Protein AF-A0AAV1UDQ4-F1 (afdb_monomer_lite)

pLDDT: mean 79.49, std 20.67, range [30.89, 97.81]

Sequence (227 aa):
MNMLDDEDDQSFHATRDGYSHLSDVEWDAVERMGSTMGIHAVSVMLEALNRDAQHATIAKFIQNELDAEREKVSLLHQQGSQQAELLREQGAQQFELLRQQQAAAGGSMHSRRPETLKIDISKYLGVDEDSLLRWFVELDDAIRARRIDDGDTQVAFAQSNLAGRAKTWTLGLKLHDPYAFGSLEVFKSRLRQTFEPPRAEFNDTPVACRGVIGPRALLERVLRSQR

Radius of gyration: 45.4 Å; chains: 1; bounding box: 69×56×138 Å

Structure (mmCIF, N/CA/C/O backbone):
data_AF-A0AAV1UDQ4-F1
#
_entry.id   AF-A0AAV1UDQ4-F1
#
loop_
_atom_site.group_PDB
_atom_site.id
_atom_site.type_symbol
_atom_site.label_atom_id
_atom_site.label_alt_id
_atom_site.label_comp_id
_atom_site.label_asym_id
_atom_site.label_entity_id
_atom_site.label_seq_id
_atom_site.pdbx_PDB_ins_code
_atom_site.Cartn_x
_atom_site.Cartn_y
_atom_site.Cartn_z
_atom_site.occupancy
_atom_site.B_iso_or_equiv
_atom_site.auth_seq_id
_atom_site.auth_comp_id
_atom_site.auth_asym_id
_atom_site.auth_atom_id
_atom_site.pdbx_PDB_model_num
ATOM 1 N N . MET A 1 1 ? 22.652 -35.831 -68.616 1.00 46.22 1 MET A N 1
ATOM 2 C CA . MET A 1 1 ? 23.949 -35.200 -68.298 1.00 46.22 1 MET A CA 1
ATOM 3 C C . MET A 1 1 ? 23.949 -33.797 -68.879 1.00 46.22 1 MET A C 1
ATOM 5 O O . MET A 1 1 ? 23.598 -33.682 -70.044 1.00 46.22 1 MET A O 1
ATOM 9 N N . ASN A 1 2 ? 24.243 -32.821 -68.014 1.00 38.84 2 ASN A N 1
ATOM 10 C CA . ASN A 1 2 ? 24.395 -31.354 -68.137 1.00 38.84 2 ASN A CA 1
ATOM 11 C C . ASN A 1 2 ? 23.744 -30.834 -66.841 1.00 38.84 2 ASN A C 1
ATOM 13 O O . ASN A 1 2 ? 22.528 -30.702 -66.802 1.00 38.84 2 ASN A O 1
ATOM 17 N N . MET A 1 3 ? 24.362 -30.865 -65.656 1.00 47.94 3 MET A N 1
ATOM 18 C CA . MET A 1 3 ? 25.665 -30.356 -65.198 1.00 47.94 3 MET A CA 1
ATOM 19 C C . MET A 1 3 ? 25.913 -28.879 -65.530 1.00 47.94 3 MET A C 1
ATOM 21 O O . MET A 1 3 ? 26.269 -28.572 -66.661 1.00 47.94 3 MET A O 1
ATOM 25 N N . LEU A 1 4 ? 25.808 -28.083 -64.455 1.00 52.84 4 LEU A N 1
ATOM 26 C CA . LEU A 1 4 ? 26.471 -26.809 -64.169 1.00 52.84 4 LEU A CA 1
ATOM 27 C C . LEU A 1 4 ? 25.937 -25.579 -64.902 1.00 52.84 4 LEU A C 1
ATOM 29 O O . LEU A 1 4 ? 26.395 -25.266 -65.988 1.00 52.84 4 LEU A O 1
ATOM 33 N N . ASP A 1 5 ? 25.051 -24.866 -64.208 1.00 48.84 5 ASP A N 1
ATOM 34 C CA . ASP A 1 5 ? 25.176 -23.419 -64.032 1.00 48.84 5 ASP A CA 1
ATOM 35 C C . ASP A 1 5 ? 24.938 -23.156 -62.535 1.00 48.84 5 ASP A C 1
ATOM 37 O O . ASP A 1 5 ? 23.810 -22.988 -62.069 1.00 48.84 5 ASP A O 1
ATOM 41 N N . ASP A 1 6 ? 26.021 -23.272 -61.760 1.00 51.09 6 ASP A N 1
ATOM 42 C CA . ASP A 1 6 ? 26.147 -22.612 -60.463 1.00 51.09 6 ASP A CA 1
ATOM 43 C C . ASP A 1 6 ? 26.213 -21.110 -60.767 1.00 51.09 6 ASP A C 1
ATOM 45 O O . ASP A 1 6 ? 27.286 -20.561 -61.009 1.00 51.09 6 ASP A O 1
ATOM 49 N N . GLU A 1 7 ? 25.053 -20.460 -60.856 1.00 54.84 7 GLU A N 1
ATOM 50 C CA . GLU A 1 7 ? 24.995 -19.003 -60.840 1.00 54.84 7 GLU A CA 1
ATOM 51 C C . GLU A 1 7 ? 25.398 -18.562 -59.433 1.00 54.84 7 GLU A C 1
ATOM 53 O O . GLU A 1 7 ? 24.733 -18.883 -58.446 1.00 54.84 7 GLU A O 1
ATOM 58 N N . ASP A 1 8 ? 26.541 -17.885 -59.369 1.00 43.53 8 ASP A N 1
ATOM 59 C CA . ASP A 1 8 ? 27.055 -17.138 -58.234 1.00 43.53 8 ASP A CA 1
ATOM 60 C C . ASP A 1 8 ? 25.930 -16.404 -57.477 1.00 43.53 8 ASP A C 1
ATOM 62 O O . ASP A 1 8 ? 25.608 -15.250 -57.767 1.00 43.53 8 ASP A O 1
ATOM 66 N N . ASP A 1 9 ? 25.407 -17.018 -56.412 1.00 43.22 9 ASP A N 1
ATOM 67 C CA . ASP A 1 9 ? 24.878 -16.291 -55.258 1.00 43.22 9 ASP A CA 1
ATOM 68 C C . ASP A 1 9 ? 26.093 -15.644 -54.569 1.00 43.22 9 ASP A C 1
ATOM 70 O O . ASP A 1 9 ? 26.562 -16.051 -53.501 1.00 43.22 9 ASP A O 1
ATOM 74 N N . GLN A 1 10 ? 26.662 -14.628 -55.224 1.00 46.06 10 GLN A N 1
ATOM 75 C CA . GLN A 1 10 ? 27.505 -13.635 -54.579 1.00 46.06 10 GLN A CA 1
ATOM 76 C C . GLN A 1 10 ? 26.609 -12.886 -53.614 1.00 46.06 10 GLN A C 1
ATOM 78 O O . GLN A 1 10 ? 26.076 -11.813 -53.889 1.00 46.06 10 GLN A O 1
ATOM 83 N N . SER A 1 11 ? 26.420 -13.518 -52.462 1.00 45.19 11 SER A N 1
ATOM 84 C CA . SER A 1 11 ? 25.806 -12.912 -51.313 1.00 45.19 11 SER A CA 1
ATOM 85 C C . SER A 1 11 ? 26.730 -11.784 -50.873 1.00 45.19 11 SER A C 1
ATOM 87 O O . SER A 1 11 ? 27.682 -11.987 -50.116 1.00 45.19 11 SER A O 1
ATOM 89 N N . PHE A 1 12 ? 26.482 -10.591 -51.415 1.00 49.59 12 PHE A N 1
ATOM 90 C CA . PHE A 1 12 ? 27.059 -9.322 -50.989 1.00 49.59 12 PHE A CA 1
ATOM 91 C C . PHE A 1 12 ? 26.513 -8.992 -49.595 1.00 49.59 12 PHE A C 1
ATOM 93 O O . PHE A 1 12 ? 25.767 -8.038 -49.372 1.00 49.59 12 PHE A O 1
ATOM 100 N N . HIS A 1 13 ? 26.868 -9.819 -48.620 1.00 55.66 13 HIS A N 1
ATOM 101 C CA . HIS A 1 13 ? 26.787 -9.433 -47.233 1.00 55.66 13 HIS A CA 1
ATOM 102 C C . HIS A 1 13 ? 27.898 -8.415 -47.013 1.00 55.66 13 HIS A C 1
ATOM 104 O O . HIS A 1 13 ? 29.071 -8.726 -47.205 1.00 55.66 13 HIS A O 1
ATOM 110 N N . ALA A 1 14 ? 27.537 -7.194 -46.621 1.00 59.97 14 ALA A N 1
ATOM 111 C CA . ALA A 1 14 ? 28.489 -6.300 -45.985 1.00 59.97 14 ALA A CA 1
ATOM 112 C C . ALA A 1 14 ? 29.059 -7.043 -44.771 1.00 59.97 14 ALA A C 1
ATOM 114 O O . ALA A 1 14 ? 28.397 -7.182 -43.744 1.00 59.97 14 ALA A O 1
ATOM 115 N N . THR A 1 15 ? 30.249 -7.617 -44.912 1.00 68.00 15 THR A N 1
ATOM 116 C CA . THR A 1 15 ? 30.898 -8.338 -43.824 1.00 68.00 15 THR A CA 1
ATOM 117 C C . THR A 1 15 ? 31.488 -7.309 -42.876 1.00 68.00 15 THR A C 1
ATOM 119 O O . THR A 1 15 ? 32.126 -6.348 -43.313 1.00 68.00 15 THR A O 1
ATOM 122 N N . ARG A 1 16 ? 31.314 -7.523 -41.570 1.00 77.75 16 ARG A N 1
ATOM 123 C CA . ARG A 1 16 ? 31.845 -6.656 -40.508 1.00 77.75 16 ARG A CA 1
ATOM 124 C C . ARG A 1 16 ? 33.334 -6.312 -40.690 1.00 77.75 16 ARG A C 1
ATOM 126 O O . ARG A 1 16 ? 33.760 -5.216 -40.338 1.00 77.75 16 ARG A O 1
ATOM 133 N N . ASP A 1 17 ? 34.105 -7.203 -41.310 1.00 77.12 17 ASP A N 1
ATOM 134 C CA . ASP A 1 17 ? 35.525 -7.000 -41.624 1.00 77.12 17 ASP A CA 1
ATOM 135 C C . ASP A 1 17 ? 35.793 -5.796 -42.548 1.00 77.12 17 ASP A C 1
ATOM 137 O O . ASP A 1 17 ? 36.794 -5.097 -42.374 1.00 77.12 17 ASP A O 1
ATOM 141 N N . GLY A 1 18 ? 34.882 -5.494 -43.483 1.00 79.25 18 GLY A N 1
ATOM 142 C CA . GLY A 1 18 ? 34.980 -4.339 -44.386 1.00 79.25 18 GLY A CA 1
ATOM 143 C C . GLY A 1 18 ? 34.747 -2.988 -43.699 1.00 79.25 18 GLY A C 1
ATOM 144 O O . GLY A 1 18 ? 35.102 -1.944 -44.246 1.00 79.25 18 GLY A O 1
ATOM 145 N N . TYR A 1 19 ? 34.206 -3.006 -42.478 1.00 85.06 19 TYR A N 1
ATOM 146 C CA . TYR A 1 19 ? 33.810 -1.822 -41.716 1.00 85.06 19 TYR A CA 1
ATOM 147 C C . TYR A 1 19 ? 34.390 -1.814 -40.296 1.00 85.06 19 TYR A C 1
ATOM 149 O O . TYR A 1 19 ? 33.782 -1.282 -39.373 1.00 85.06 19 TYR A O 1
ATOM 157 N N . SER A 1 20 ? 35.601 -2.348 -40.116 1.00 86.94 20 SER A N 1
ATOM 158 C CA . SER A 1 20 ? 36.303 -2.401 -38.818 1.00 86.94 20 SER A CA 1
ATOM 159 C C . SER A 1 20 ? 36.519 -1.047 -38.118 1.00 86.94 20 SER A C 1
ATOM 161 O O . SER A 1 20 ? 36.892 -1.015 -36.948 1.00 86.94 20 SER A O 1
ATOM 163 N N . HIS A 1 21 ? 36.302 0.079 -38.807 1.00 89.75 21 HIS A N 1
ATOM 164 C CA . HIS A 1 21 ? 36.324 1.422 -38.215 1.00 89.75 21 HIS A CA 1
ATOM 165 C C . HIS A 1 21 ? 35.015 1.855 -37.561 1.00 89.75 21 HIS A C 1
ATOM 167 O O . HIS A 1 21 ? 35.017 2.870 -36.870 1.00 89.75 21 HIS A O 1
ATOM 173 N N . LEU A 1 22 ? 33.919 1.132 -37.790 1.00 92.19 22 LEU A N 1
ATOM 174 C CA . LEU A 1 22 ? 32.656 1.368 -37.106 1.00 92.19 22 LEU A CA 1
ATOM 175 C C . LEU A 1 22 ? 32.698 0.739 -35.712 1.00 92.19 22 LEU A C 1
ATOM 177 O O . LEU A 1 22 ? 33.227 -0.356 -35.514 1.00 92.19 22 LEU A O 1
ATOM 181 N N . SER A 1 23 ? 32.122 1.437 -34.739 1.00 94.00 23 SER A N 1
ATOM 182 C CA . SER A 1 23 ? 31.874 0.878 -33.410 1.00 94.00 23 SER A CA 1
ATOM 183 C C . SER A 1 23 ? 30.765 -0.180 -33.442 1.00 94.00 23 SER A C 1
ATOM 185 O O . SER A 1 23 ? 29.967 -0.223 -34.376 1.00 94.00 23 SER A O 1
ATOM 187 N N . ASP A 1 24 ? 30.661 -0.998 -32.390 1.00 93.25 24 ASP A N 1
ATOM 188 C CA . ASP A 1 24 ? 29.577 -1.985 -32.253 1.00 93.25 24 ASP A CA 1
ATOM 189 C C . ASP A 1 24 ? 28.187 -1.342 -32.367 1.00 93.25 24 ASP A C 1
ATOM 191 O O . ASP A 1 24 ? 27.321 -1.845 -33.069 1.00 93.25 24 ASP A O 1
ATOM 195 N N . VAL A 1 25 ? 27.997 -0.173 -31.747 1.00 94.94 25 VAL A N 1
ATOM 196 C CA . VAL A 1 25 ? 26.722 0.563 -31.777 1.00 94.94 25 VAL A CA 1
ATOM 197 C C . VAL A 1 25 ? 26.379 1.043 -33.189 1.00 94.94 25 VAL A C 1
ATOM 199 O O . VAL A 1 25 ? 25.214 1.032 -33.589 1.00 94.94 25 VAL A O 1
ATOM 202 N N . GLU A 1 26 ? 27.384 1.478 -33.946 1.00 94.31 26 GLU A N 1
ATOM 203 C CA . GLU A 1 26 ? 27.211 1.906 -35.334 1.00 94.31 26 GLU A CA 1
ATOM 204 C C . GLU A 1 26 ? 26.961 0.717 -36.260 1.00 94.31 26 GLU A C 1
ATOM 206 O O . GLU A 1 26 ? 26.125 0.815 -37.154 1.00 94.31 26 GLU A O 1
ATOM 211 N N . TRP A 1 27 ? 27.630 -0.412 -36.027 1.00 93.94 27 TRP A N 1
ATOM 212 C CA . TRP A 1 27 ? 27.397 -1.642 -36.776 1.00 93.94 27 TRP A CA 1
ATOM 213 C C . TRP A 1 27 ? 25.984 -2.189 -36.543 1.00 93.94 27 TRP A C 1
ATOM 215 O O . TRP A 1 27 ? 25.257 -2.440 -37.502 1.00 93.94 27 TRP A O 1
ATOM 225 N N . ASP A 1 28 ? 25.541 -2.254 -35.287 1.00 94.62 28 ASP A N 1
ATOM 226 C CA . ASP A 1 28 ? 24.170 -2.638 -34.942 1.00 94.62 28 ASP A CA 1
ATOM 227 C C . ASP A 1 28 ? 23.146 -1.700 -35.605 1.00 94.62 28 ASP A C 1
ATOM 229 O O . ASP A 1 28 ? 22.060 -2.119 -36.013 1.00 94.62 28 ASP A O 1
ATOM 233 N N . ALA A 1 29 ? 23.468 -0.407 -35.722 1.00 94.94 29 ALA A N 1
ATOM 234 C CA . ALA A 1 29 ? 22.625 0.549 -36.432 1.00 94.94 29 ALA A CA 1
ATOM 235 C C . ALA A 1 29 ? 22.588 0.277 -37.944 1.00 94.94 29 ALA A C 1
ATOM 237 O O . ALA A 1 29 ? 21.510 0.341 -38.530 1.00 94.94 29 ALA A O 1
ATOM 238 N N . VAL A 1 30 ? 23.710 -0.090 -38.568 1.00 93.50 30 VAL A N 1
ATOM 239 C CA . VAL A 1 30 ? 23.767 -0.507 -39.982 1.00 93.50 30 VAL A CA 1
ATOM 240 C C . VAL A 1 30 ? 22.911 -1.754 -40.229 1.00 93.50 30 VAL A C 1
ATOM 242 O O . VAL A 1 30 ? 22.178 -1.806 -41.218 1.00 93.50 30 VAL A O 1
ATOM 245 N N . GLU A 1 31 ? 22.912 -2.723 -39.313 1.00 92.88 31 GLU A N 1
ATOM 246 C CA . GLU A 1 31 ? 22.047 -3.908 -39.400 1.00 92.88 31 GLU A CA 1
ATOM 247 C C . GLU A 1 31 ? 20.551 -3.545 -39.297 1.00 92.88 31 GLU A C 1
ATOM 249 O O . GLU A 1 31 ? 19.720 -4.046 -40.068 1.00 92.88 31 GLU A O 1
ATOM 254 N N . ARG A 1 32 ? 20.187 -2.607 -38.409 1.00 94.69 32 ARG A N 1
ATOM 255 C CA . ARG A 1 32 ? 18.810 -2.077 -38.319 1.00 94.69 32 ARG A CA 1
ATOM 256 C C . ARG A 1 32 ? 18.406 -1.258 -39.549 1.00 94.69 32 ARG A C 1
ATOM 258 O O . ARG A 1 32 ? 17.278 -1.395 -40.032 1.00 94.69 32 ARG A O 1
ATOM 265 N N . MET A 1 33 ? 19.320 -0.467 -40.113 1.00 93.88 33 MET A N 1
ATOM 266 C CA . MET A 1 33 ? 19.115 0.209 -41.399 1.00 93.88 33 MET A CA 1
ATOM 267 C C . MET A 1 33 ? 18.845 -0.817 -42.503 1.00 93.88 33 MET A C 1
ATOM 269 O O . MET A 1 33 ? 17.871 -0.677 -43.245 1.00 93.88 33 MET A O 1
ATOM 273 N N . GLY A 1 34 ? 19.642 -1.889 -42.564 1.00 92.19 34 GLY A N 1
ATOM 274 C CA . GLY A 1 34 ? 19.472 -2.984 -43.519 1.00 92.19 34 GLY A CA 1
ATOM 275 C C . GLY A 1 34 ? 18.130 -3.701 -43.372 1.00 92.19 34 GLY A C 1
ATOM 276 O O . GLY A 1 34 ? 17.514 -4.061 -44.373 1.00 92.19 34 GLY A O 1
ATOM 277 N N . SER A 1 35 ? 17.622 -3.822 -42.144 1.00 94.19 35 SER A N 1
ATOM 278 C CA . SER A 1 35 ? 16.283 -4.362 -41.871 1.00 94.19 35 SER A CA 1
ATOM 279 C C . SER A 1 35 ? 15.151 -3.439 -42.348 1.00 94.19 35 SER A C 1
ATOM 281 O O . SER A 1 35 ? 14.070 -3.916 -42.680 1.00 94.19 35 SER A O 1
ATOM 283 N N . THR A 1 36 ? 15.391 -2.125 -42.404 1.00 92.00 36 THR A N 1
ATOM 284 C CA . THR A 1 36 ? 14.376 -1.117 -42.757 1.00 92.00 36 THR A CA 1
ATOM 285 C C . THR A 1 36 ? 14.300 -0.850 -44.262 1.00 92.00 36 THR A C 1
ATOM 287 O O . THR A 1 36 ? 13.206 -0.758 -44.814 1.00 92.00 36 THR A O 1
ATOM 290 N N . MET A 1 37 ? 15.446 -0.705 -44.937 1.00 91.31 37 MET A N 1
ATOM 291 C CA . MET A 1 37 ? 15.518 -0.321 -46.360 1.00 91.31 37 MET A CA 1
ATOM 292 C C . MET A 1 37 ? 16.243 -1.340 -47.253 1.00 91.31 37 MET A C 1
ATOM 294 O O . MET A 1 37 ? 16.408 -1.105 -48.448 1.00 91.31 37 MET A O 1
ATOM 298 N N . GLY A 1 38 ? 16.630 -2.487 -46.691 1.00 91.12 38 GLY A N 1
ATOM 299 C CA . GLY A 1 38 ? 17.331 -3.563 -47.385 1.00 91.12 38 GLY A CA 1
ATOM 300 C C . GLY A 1 38 ? 18.848 -3.451 -47.245 1.00 91.12 38 GLY A C 1
ATOM 301 O O . GLY A 1 38 ? 19.441 -2.410 -47.526 1.00 91.12 38 GLY A O 1
ATOM 302 N N . ILE A 1 39 ? 19.494 -4.553 -46.854 1.00 86.38 39 ILE A N 1
ATOM 303 C CA . ILE A 1 39 ? 20.944 -4.592 -46.618 1.00 86.38 39 ILE A CA 1
ATOM 304 C C . ILE A 1 39 ? 21.754 -4.195 -47.860 1.00 86.38 39 ILE A C 1
ATOM 306 O O . ILE A 1 39 ? 22.703 -3.432 -47.745 1.00 86.38 39 ILE A O 1
ATOM 310 N N . HIS A 1 40 ? 21.318 -4.604 -49.056 1.00 86.56 40 HIS A N 1
ATOM 311 C CA . HIS A 1 40 ? 21.971 -4.250 -50.320 1.00 86.56 40 HIS A CA 1
ATOM 312 C C . HIS A 1 40 ? 21.955 -2.740 -50.587 1.00 86.56 40 HIS A C 1
ATOM 314 O O . HIS A 1 40 ? 22.963 -2.172 -51.000 1.00 86.56 40 HIS A O 1
ATOM 320 N N . ALA A 1 41 ? 20.827 -2.073 -50.324 1.00 89.38 41 ALA A N 1
ATOM 321 C CA . ALA A 1 41 ? 20.718 -0.628 -50.495 1.00 89.38 41 ALA A CA 1
ATOM 322 C C . ALA A 1 41 ? 21.648 0.115 -49.523 1.00 89.38 41 ALA A C 1
ATOM 324 O O . ALA A 1 41 ? 22.274 1.107 -49.898 1.00 89.38 41 ALA A O 1
ATOM 325 N N . VAL A 1 42 ? 21.780 -0.398 -48.295 1.00 91.75 42 VAL A N 1
ATOM 326 C CA . VAL A 1 42 ? 22.694 0.147 -47.285 1.00 91.75 42 VAL A CA 1
ATOM 327 C C . VAL A 1 42 ? 24.156 -0.064 -47.682 1.00 91.75 42 VAL A C 1
ATOM 329 O O . VAL A 1 42 ? 24.924 0.891 -47.598 1.00 91.75 42 VAL A O 1
ATOM 332 N N . SER A 1 43 ? 24.534 -1.246 -48.182 1.00 89.19 43 SER A N 1
ATOM 333 C CA . SER A 1 43 ? 25.895 -1.517 -48.672 1.00 89.19 43 SER A CA 1
ATOM 334 C C . SER A 1 43 ? 26.296 -0.548 -49.787 1.00 89.19 43 SER A C 1
ATOM 336 O O . SER A 1 43 ? 27.294 0.157 -49.653 1.00 89.19 43 SER A O 1
ATOM 338 N N . VAL A 1 44 ? 25.467 -0.418 -50.831 1.00 90.56 44 VAL A N 1
ATOM 339 C CA . VAL A 1 44 ? 25.724 0.496 -51.962 1.00 90.56 44 VAL A CA 1
ATOM 340 C C . VAL A 1 44 ? 25.830 1.952 -51.493 1.00 90.56 44 VAL A C 1
ATOM 342 O O . VAL A 1 44 ? 26.692 2.701 -51.953 1.00 90.56 44 VAL A O 1
ATOM 345 N N . MET A 1 45 ? 24.976 2.367 -50.553 1.00 92.31 45 MET A N 1
ATOM 346 C CA . MET A 1 45 ? 25.027 3.713 -49.984 1.00 92.31 45 MET A CA 1
ATOM 347 C C . MET A 1 45 ? 26.325 3.955 -49.207 1.00 92.31 45 MET A C 1
ATOM 349 O O . MET A 1 45 ? 26.931 5.010 -49.364 1.00 92.31 45 MET A O 1
ATOM 353 N N . LEU A 1 46 ? 26.761 3.009 -48.371 1.00 91.00 46 LEU A N 1
ATOM 354 C CA . LEU A 1 46 ? 27.974 3.164 -47.565 1.00 91.00 46 LEU A CA 1
ATOM 355 C C . LEU A 1 46 ? 29.245 3.117 -48.420 1.00 91.00 46 LEU A C 1
ATOM 357 O O . LEU A 1 46 ? 30.173 3.875 -48.149 1.00 91.00 46 LEU A O 1
ATOM 361 N N . GLU A 1 47 ? 29.283 2.285 -49.462 1.00 89.50 47 GLU A N 1
ATOM 362 C CA . GLU A 1 47 ? 30.393 2.216 -50.425 1.00 89.50 47 GLU A CA 1
ATOM 363 C C . GLU A 1 47 ? 30.573 3.519 -51.218 1.00 89.50 47 GLU A C 1
ATOM 365 O O . GLU A 1 47 ? 31.697 3.900 -51.543 1.00 89.50 47 GLU A O 1
ATOM 370 N N . ALA A 1 48 ? 29.483 4.247 -51.482 1.00 91.69 48 ALA A N 1
ATOM 371 C CA . ALA A 1 48 ? 29.526 5.552 -52.141 1.00 91.69 48 ALA A CA 1
ATOM 372 C C . ALA A 1 48 ? 30.020 6.696 -51.226 1.00 91.69 48 ALA A C 1
ATOM 374 O O . ALA A 1 48 ? 30.272 7.806 -51.704 1.00 91.69 48 ALA A O 1
ATOM 375 N N . LEU A 1 49 ? 30.145 6.455 -49.916 1.00 93.25 49 LEU A N 1
ATOM 376 C CA . LEU A 1 49 ? 30.497 7.455 -48.910 1.00 93.25 49 LEU A CA 1
ATOM 377 C C . LEU A 1 49 ? 31.924 7.258 -48.385 1.00 93.25 49 LEU A C 1
ATOM 379 O O . LEU A 1 49 ? 32.399 6.142 -48.189 1.00 93.25 49 LEU A O 1
ATOM 383 N N . ASN A 1 50 ? 32.603 8.366 -48.076 1.00 93.69 50 ASN A N 1
ATOM 384 C CA . ASN A 1 50 ? 33.851 8.316 -47.312 1.00 93.69 50 ASN A CA 1
ATOM 385 C C . ASN A 1 50 ? 33.579 7.996 -45.828 1.00 93.69 50 ASN A C 1
ATOM 387 O O . ASN A 1 50 ? 32.450 8.115 -45.357 1.00 93.69 50 ASN A O 1
ATOM 391 N N . ARG A 1 51 ? 34.623 7.626 -45.077 1.00 91.94 51 ARG A N 1
ATOM 392 C CA . ARG A 1 51 ? 34.506 7.202 -43.671 1.00 91.94 51 ARG A CA 1
ATOM 393 C C . ARG A 1 51 ? 33.758 8.212 -42.791 1.00 91.94 51 ARG A C 1
ATOM 395 O O . ARG A 1 51 ? 32.835 7.824 -42.083 1.00 91.94 51 ARG A O 1
ATOM 402 N N . ASP A 1 52 ? 34.098 9.497 -42.866 1.00 93.75 52 ASP A N 1
ATOM 403 C CA . ASP A 1 52 ? 33.439 10.529 -42.050 1.00 93.75 52 ASP A CA 1
ATOM 404 C C . ASP A 1 52 ? 31.950 10.667 -42.403 1.00 93.75 52 ASP A C 1
ATOM 406 O O . ASP A 1 52 ? 31.095 10.809 -41.527 1.00 93.75 52 ASP A O 1
ATOM 410 N N . ALA A 1 53 ? 31.616 10.567 -43.691 1.00 93.94 53 ALA A N 1
ATOM 411 C CA . ALA A 1 53 ? 30.241 10.599 -44.168 1.00 93.94 53 ALA A CA 1
ATOM 412 C C . ALA A 1 53 ? 29.451 9.324 -43.819 1.00 93.94 53 ALA A C 1
ATOM 414 O O . ALA A 1 53 ? 28.240 9.414 -43.601 1.00 93.94 53 ALA A O 1
ATOM 415 N N . GLN A 1 54 ? 30.108 8.163 -43.713 1.00 93.81 54 GLN A N 1
ATOM 416 C CA . GLN A 1 54 ? 29.501 6.933 -43.190 1.00 93.81 54 GLN A CA 1
ATOM 417 C C . GLN A 1 54 ? 29.109 7.122 -41.720 1.00 93.81 54 GLN A C 1
ATOM 419 O O . GLN A 1 54 ? 27.933 6.973 -41.390 1.00 93.81 54 GLN A O 1
ATOM 424 N N . HIS A 1 55 ? 30.046 7.557 -40.866 1.00 95.25 55 HIS A N 1
ATOM 425 C CA . HIS A 1 55 ? 29.766 7.854 -39.454 1.00 95.25 55 HIS A CA 1
ATOM 426 C C . HIS A 1 55 ? 28.640 8.885 -39.307 1.00 95.25 55 HIS A C 1
ATOM 428 O O . HIS A 1 55 ? 27.704 8.683 -38.538 1.00 95.25 55 HIS A O 1
ATOM 434 N N . ALA A 1 56 ? 28.668 9.966 -40.092 1.00 96.25 56 ALA A N 1
ATOM 435 C CA . ALA A 1 56 ? 27.626 10.990 -40.050 1.00 96.25 56 ALA A CA 1
ATOM 436 C C . ALA A 1 56 ? 26.245 10.458 -40.475 1.00 96.25 56 ALA A C 1
ATOM 438 O O . ALA A 1 56 ? 25.230 10.849 -39.898 1.00 96.25 56 ALA A O 1
ATOM 439 N N . THR A 1 57 ? 26.189 9.581 -41.479 1.00 95.44 57 THR A N 1
ATOM 440 C CA . THR A 1 57 ? 24.939 8.962 -41.947 1.00 95.44 57 THR A CA 1
ATOM 441 C C . THR A 1 57 ? 24.369 8.005 -40.902 1.00 95.44 57 THR A C 1
ATOM 443 O O . THR A 1 57 ? 23.180 8.082 -40.592 1.00 95.44 57 THR A O 1
ATOM 446 N N . ILE A 1 58 ? 25.215 7.168 -40.298 1.00 95.56 58 ILE A N 1
ATOM 447 C CA . ILE A 1 58 ? 24.812 6.221 -39.250 1.00 95.56 58 ILE A CA 1
ATOM 448 C C . ILE A 1 58 ? 24.368 6.969 -37.986 1.00 95.56 58 ILE A C 1
ATOM 450 O O . ILE A 1 58 ? 23.308 6.683 -37.434 1.00 95.56 58 ILE A O 1
ATOM 454 N N . ALA A 1 59 ? 25.110 7.998 -37.567 1.00 96.31 59 ALA A N 1
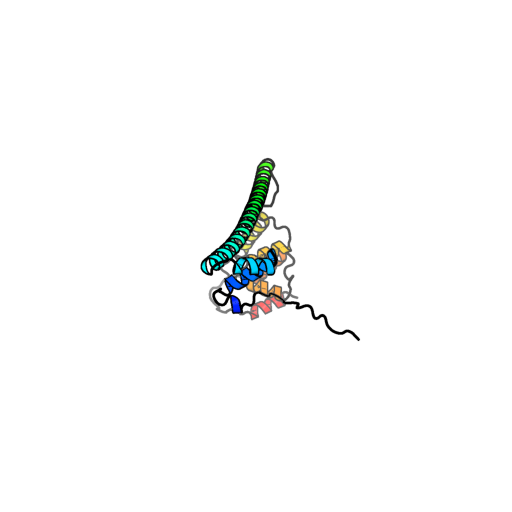ATOM 455 C CA . ALA A 1 59 ? 24.744 8.828 -36.422 1.00 96.31 59 ALA A CA 1
ATOM 456 C C . ALA A 1 59 ? 23.393 9.533 -36.622 1.00 96.31 59 ALA A C 1
ATOM 458 O O . ALA A 1 59 ? 22.584 9.589 -35.697 1.00 96.31 59 ALA A O 1
ATOM 459 N N . LYS A 1 60 ? 23.109 10.029 -37.835 1.00 96.44 60 LYS A N 1
ATOM 460 C CA . LYS A 1 60 ? 21.795 10.603 -38.169 1.00 96.44 60 LYS A CA 1
ATOM 461 C C . LYS A 1 60 ? 20.679 9.570 -38.081 1.00 96.44 60 LYS A C 1
ATOM 463 O O . LYS A 1 60 ? 19.608 9.897 -37.582 1.00 96.44 60 LYS A O 1
ATOM 468 N N . PHE A 1 61 ? 20.916 8.344 -38.545 1.00 96.44 61 PHE A N 1
ATOM 469 C CA . PHE A 1 61 ? 19.935 7.271 -38.414 1.00 96.44 61 PHE A CA 1
ATOM 470 C C . PHE A 1 61 ? 19.625 6.975 -36.940 1.00 96.44 61 PHE A C 1
ATOM 472 O O . PHE A 1 61 ? 18.462 7.016 -36.551 1.00 96.44 61 PHE A O 1
ATOM 479 N N . ILE A 1 62 ? 20.655 6.793 -36.108 1.00 96.44 62 ILE A N 1
ATOM 480 C CA . ILE A 1 62 ? 20.501 6.566 -34.660 1.00 96.44 62 ILE A CA 1
ATOM 481 C C . ILE A 1 62 ? 19.746 7.725 -33.997 1.00 96.44 62 ILE A C 1
ATOM 483 O O . ILE A 1 62 ? 18.863 7.502 -33.171 1.00 96.44 62 ILE A O 1
ATOM 487 N N . GLN A 1 63 ? 20.072 8.967 -34.361 1.00 95.69 63 GLN A N 1
ATOM 488 C CA . GLN A 1 63 ? 19.412 10.150 -33.815 1.00 95.69 63 GLN A CA 1
ATOM 489 C C . GLN A 1 63 ? 17.928 10.194 -34.196 1.00 95.69 63 GLN A C 1
ATOM 491 O O . GLN A 1 63 ? 17.093 10.459 -33.337 1.00 95.69 63 GLN A O 1
ATOM 496 N N . ASN A 1 64 ? 17.591 9.862 -35.444 1.00 95.88 64 ASN A N 1
ATOM 497 C CA . ASN A 1 64 ? 16.204 9.788 -35.895 1.00 95.88 64 ASN A CA 1
ATOM 498 C C . ASN A 1 64 ? 15.418 8.694 -35.155 1.00 95.88 64 ASN A C 1
ATOM 500 O O . ASN A 1 64 ? 14.279 8.935 -34.761 1.00 95.88 64 ASN A O 1
ATOM 504 N N . GLU A 1 65 ? 16.013 7.514 -34.936 1.00 95.12 65 GLU A N 1
ATOM 505 C CA . GLU A 1 65 ? 15.393 6.457 -34.122 1.00 95.12 65 GLU A CA 1
ATOM 506 C C . GLU A 1 65 ? 15.149 6.947 -32.688 1.00 95.12 65 GLU A C 1
ATOM 508 O O . GLU A 1 65 ? 14.052 6.803 -32.149 1.00 95.12 65 GLU A O 1
ATOM 513 N N . LEU A 1 66 ? 16.155 7.578 -32.079 1.00 95.88 66 LEU A N 1
ATOM 514 C CA . LEU A 1 66 ? 16.067 8.089 -30.716 1.00 95.88 66 LEU A CA 1
ATOM 515 C C . LEU A 1 66 ? 15.008 9.188 -30.578 1.00 95.88 66 LEU A C 1
ATOM 517 O O . LEU A 1 66 ? 14.282 9.212 -29.585 1.00 95.88 66 LEU A O 1
ATOM 521 N N . ASP A 1 67 ? 14.913 10.094 -31.547 1.00 96.69 67 ASP A N 1
ATOM 522 C CA . ASP A 1 67 ? 13.927 11.172 -31.535 1.00 96.69 67 ASP A CA 1
ATOM 523 C C . ASP A 1 67 ? 12.507 10.635 -31.743 1.00 96.69 67 ASP A C 1
ATOM 525 O O . ASP A 1 67 ? 11.598 11.050 -31.023 1.00 96.69 67 ASP A O 1
ATOM 529 N N . ALA A 1 68 ? 12.325 9.640 -32.617 1.00 95.12 68 ALA A N 1
ATOM 530 C CA . ALA A 1 68 ? 11.044 8.955 -32.779 1.00 95.12 68 A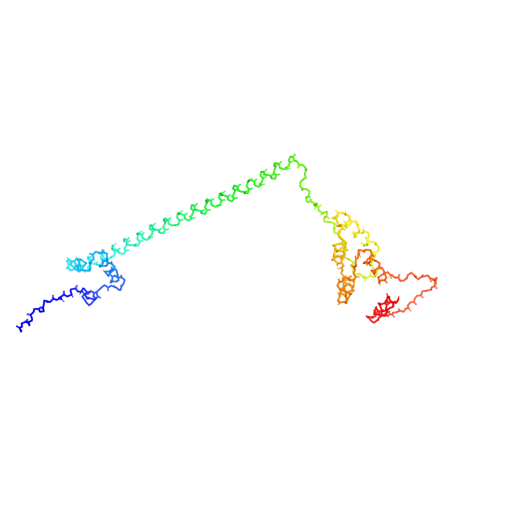LA A CA 1
ATOM 531 C C . ALA A 1 68 ? 10.605 8.244 -31.485 1.00 95.12 68 ALA A C 1
ATOM 533 O O . ALA A 1 68 ? 9.444 8.332 -31.081 1.00 95.12 68 ALA A O 1
ATOM 534 N N . GLU A 1 69 ? 11.524 7.569 -30.791 1.00 95.06 69 GLU A N 1
ATOM 535 C CA . GLU A 1 69 ? 11.216 6.930 -29.507 1.00 95.06 69 GLU A CA 1
ATOM 536 C C . GLU A 1 69 ? 10.949 7.954 -28.397 1.00 95.06 69 GLU A C 1
ATOM 538 O O . GLU A 1 69 ? 10.024 7.787 -27.599 1.00 95.06 69 GLU A O 1
ATOM 543 N N . ARG A 1 70 ? 11.690 9.065 -28.362 1.00 96.06 70 ARG A N 1
ATOM 544 C CA . ARG A 1 70 ? 11.430 10.168 -27.423 1.00 96.06 70 ARG A CA 1
ATOM 545 C C . ARG A 1 70 ? 10.066 10.805 -27.648 1.00 96.06 70 ARG A C 1
ATOM 547 O O . ARG A 1 70 ? 9.385 11.119 -26.672 1.00 96.06 70 ARG A O 1
ATOM 554 N N . GLU A 1 71 ? 9.652 10.971 -28.900 1.00 96.81 71 GLU A N 1
ATOM 555 C CA . GLU A 1 71 ? 8.322 11.474 -29.240 1.00 96.81 71 GLU A CA 1
ATOM 556 C C . GLU A 1 71 ? 7.230 10.530 -28.717 1.00 96.81 71 GLU A C 1
ATOM 558 O O . GLU A 1 71 ? 6.303 10.979 -28.037 1.00 96.81 71 GLU A O 1
ATOM 563 N N . LYS A 1 72 ? 7.387 9.213 -28.918 1.00 96.31 72 LYS A N 1
ATOM 564 C CA . LYS A 1 72 ? 6.468 8.203 -28.363 1.00 96.31 72 LYS A CA 1
ATOM 565 C C . LYS A 1 72 ? 6.405 8.254 -26.838 1.00 96.31 72 LYS A C 1
ATOM 567 O O . LYS A 1 72 ? 5.314 8.234 -26.268 1.00 96.31 72 LYS A O 1
ATOM 572 N N . VAL A 1 73 ? 7.554 8.345 -26.166 1.00 97.12 73 VAL A N 1
ATOM 573 C CA . VAL A 1 73 ? 7.616 8.446 -24.698 1.00 97.12 73 VAL A CA 1
ATOM 574 C C . VAL A 1 73 ? 6.929 9.720 -24.208 1.00 97.12 73 VAL A C 1
ATOM 576 O O . VAL A 1 73 ? 6.172 9.668 -23.239 1.00 97.12 73 VAL A O 1
ATOM 579 N N . SER A 1 74 ? 7.138 10.848 -24.889 1.00 97.38 74 SER A N 1
ATOM 580 C CA . SER A 1 74 ? 6.482 12.119 -24.568 1.00 97.38 74 SER A CA 1
ATOM 581 C C . SER A 1 74 ? 4.959 12.017 -24.698 1.00 97.38 74 SER A C 1
ATOM 583 O O . SER A 1 74 ? 4.231 12.447 -23.801 1.00 97.38 74 SER A O 1
ATOM 585 N N . LEU A 1 75 ? 4.469 11.370 -25.761 1.00 97.50 75 LEU A N 1
ATOM 586 C CA . LEU A 1 75 ? 3.040 11.139 -25.970 1.00 97.50 75 LEU A CA 1
ATOM 587 C C . LEU A 1 75 ? 2.436 10.259 -24.869 1.00 97.50 75 LEU A C 1
ATOM 589 O O . LEU A 1 75 ? 1.410 10.617 -24.290 1.00 97.50 75 LEU A O 1
ATOM 593 N N . LEU A 1 76 ? 3.085 9.139 -24.537 1.00 97.19 76 LEU A N 1
ATOM 594 C CA . LEU A 1 76 ? 2.632 8.249 -23.463 1.00 97.19 76 LEU A CA 1
ATOM 595 C C . LEU A 1 76 ? 2.624 8.958 -22.107 1.00 97.19 76 LEU A C 1
ATOM 597 O O . LEU A 1 76 ? 1.685 8.798 -21.328 1.00 97.19 76 LEU A O 1
ATOM 601 N N . HIS A 1 77 ? 3.644 9.770 -21.830 1.00 96.94 77 HIS A N 1
ATOM 602 C CA . HIS A 1 77 ? 3.709 10.558 -20.607 1.00 96.94 77 HIS A CA 1
ATOM 603 C C . HIS A 1 77 ? 2.582 11.594 -20.543 1.00 96.94 77 HIS A C 1
ATOM 605 O O . HIS A 1 77 ? 1.912 11.714 -19.517 1.00 96.94 77 HIS A O 1
ATOM 611 N N . GLN A 1 78 ? 2.329 12.306 -21.645 1.00 96.88 78 GLN A N 1
ATOM 612 C CA . GLN A 1 78 ? 1.225 13.256 -21.742 1.00 96.88 78 GLN A CA 1
ATOM 613 C C . GLN A 1 78 ? -0.123 12.560 -21.523 1.00 96.88 78 GLN A C 1
ATOM 615 O O . GLN A 1 78 ? -0.938 13.047 -20.742 1.00 96.88 78 GLN A O 1
ATOM 620 N N . GLN A 1 79 ? -0.343 11.406 -22.155 1.00 97.38 79 GLN A N 1
ATOM 621 C CA . GLN A 1 79 ? -1.565 10.625 -21.985 1.00 97.38 79 GLN A CA 1
ATOM 622 C C . GLN A 1 79 ? -1.737 10.151 -20.536 1.00 97.38 79 GLN A C 1
ATOM 624 O O . GLN A 1 79 ? -2.820 10.290 -19.969 1.00 97.38 79 GLN A O 1
ATOM 629 N N . GLY A 1 80 ? -0.672 9.638 -19.913 1.00 97.81 80 GLY A N 1
ATOM 630 C CA . GLY A 1 80 ? -0.689 9.223 -18.511 1.00 97.81 80 GLY A CA 1
ATOM 631 C C . GLY A 1 80 ? -0.981 10.386 -17.562 1.00 97.81 80 GLY A C 1
ATOM 632 O O . GLY A 1 80 ? -1.778 10.243 -16.637 1.00 97.81 80 GLY A O 1
ATOM 633 N N . SER A 1 81 ? -0.401 11.560 -17.824 1.00 96.44 81 SER A N 1
ATOM 634 C CA . SER A 1 81 ? -0.671 12.779 -17.058 1.00 96.44 81 SER A CA 1
ATOM 635 C C . SER A 1 81 ? -2.123 13.241 -17.210 1.00 96.44 81 SER A C 1
ATOM 637 O O . SER A 1 81 ? -2.767 13.522 -16.201 1.00 96.44 81 SER A O 1
ATOM 639 N N . GLN A 1 82 ? -2.671 13.252 -18.430 1.00 96.75 82 GLN A N 1
ATOM 640 C CA . GLN A 1 82 ? -4.079 13.587 -18.675 1.00 96.75 82 GLN A CA 1
ATOM 641 C C . GLN A 1 82 ? -5.028 12.599 -17.984 1.00 96.75 82 GLN A C 1
ATOM 643 O O . GLN A 1 82 ? -6.013 13.009 -17.373 1.00 96.75 82 GLN A O 1
ATOM 648 N N . GLN A 1 83 ? -4.725 11.299 -18.038 1.00 96.31 83 GLN A N 1
ATOM 649 C CA . GLN A 1 83 ? -5.536 10.273 -17.384 1.00 96.31 83 GLN A CA 1
ATOM 650 C C . GLN A 1 83 ? -5.488 10.390 -15.855 1.00 96.31 83 GLN A C 1
ATOM 652 O O . GLN A 1 83 ? -6.517 10.243 -15.194 1.00 96.31 83 GLN A O 1
ATOM 657 N N . ALA A 1 84 ? -4.313 10.673 -15.287 1.00 96.88 84 ALA A N 1
ATOM 658 C CA . ALA A 1 84 ? -4.159 10.903 -13.856 1.00 96.88 84 ALA A CA 1
ATOM 659 C C . ALA A 1 84 ? -4.938 12.143 -13.395 1.00 96.88 84 ALA A C 1
ATOM 661 O O . ALA A 1 84 ? -5.603 12.091 -12.361 1.00 96.88 84 ALA A O 1
ATOM 662 N N . GLU A 1 85 ? -4.907 13.226 -14.175 1.00 97.38 85 GLU A N 1
ATOM 663 C CA . GLU A 1 85 ? -5.667 14.439 -13.874 1.00 97.38 85 GLU A CA 1
ATOM 664 C C . GLU A 1 85 ? -7.176 14.184 -13.946 1.00 97.38 85 GLU A C 1
ATOM 666 O O . GLU A 1 85 ? -7.889 14.532 -13.011 1.00 97.38 85 GLU A O 1
ATOM 671 N N . LEU A 1 86 ? -7.658 13.463 -14.966 1.00 97.75 86 LEU A N 1
ATOM 672 C CA . LEU A 1 86 ? -9.067 13.070 -15.063 1.00 97.75 86 LEU A CA 1
ATOM 673 C C . LEU A 1 86 ? -9.521 12.267 -13.835 1.00 97.75 86 LEU A C 1
ATOM 675 O O . LEU A 1 86 ? -10.602 12.502 -13.295 1.00 97.75 86 LEU A O 1
ATOM 679 N N . LEU A 1 87 ? -8.696 11.326 -13.368 1.00 97.50 87 LEU A N 1
ATOM 680 C CA . LEU A 1 87 ? -9.005 10.531 -12.180 1.00 97.50 87 LEU A CA 1
ATOM 681 C C . LEU A 1 87 ? -8.995 11.394 -10.906 1.00 97.50 87 LEU A C 1
ATOM 683 O O . LEU A 1 87 ? -9.845 11.219 -10.031 1.00 97.50 87 LEU A O 1
ATOM 687 N N . ARG A 1 88 ? -8.064 12.354 -10.813 1.00 96.81 88 ARG A N 1
ATOM 688 C CA . ARG A 1 88 ? -7.978 13.326 -9.713 1.00 96.81 88 ARG A CA 1
ATOM 689 C C . ARG A 1 88 ? -9.208 14.230 -9.675 1.00 96.81 88 ARG A C 1
ATOM 691 O O . ARG A 1 88 ? -9.782 14.423 -8.604 1.00 96.81 88 ARG A O 1
ATOM 698 N N . GLU A 1 89 ? -9.633 14.746 -10.824 1.00 96.62 89 GLU A N 1
ATOM 699 C CA . GLU A 1 89 ? -10.840 15.558 -10.971 1.00 96.62 89 GLU A CA 1
ATOM 700 C C . GLU A 1 89 ? -12.097 14.754 -10.642 1.00 96.62 89 GLU A C 1
ATOM 702 O O . GLU A 1 89 ? -12.938 15.226 -9.878 1.00 96.62 89 GLU A O 1
ATOM 707 N N . GLN A 1 90 ? -12.208 13.517 -11.133 1.00 96.12 90 GLN A N 1
ATOM 708 C CA . GLN A 1 90 ? -13.320 12.631 -10.794 1.00 96.12 90 GLN A CA 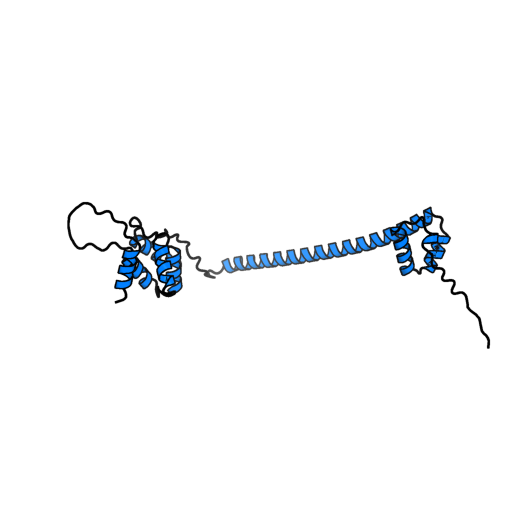1
ATOM 709 C C . GLN A 1 90 ? -13.382 12.374 -9.280 1.00 96.12 90 GLN A C 1
ATOM 711 O O . GLN A 1 90 ? -14.456 12.459 -8.683 1.00 96.12 90 GLN A O 1
ATOM 716 N N . GLY A 1 91 ? -12.238 12.122 -8.636 1.00 95.81 91 GLY A N 1
ATOM 717 C CA . GLY A 1 91 ? -12.147 11.987 -7.182 1.00 95.81 91 GLY A CA 1
ATOM 718 C C . GLY A 1 91 ? -12.543 13.267 -6.436 1.00 95.81 91 GLY A C 1
ATOM 719 O O . GLY A 1 91 ? -13.288 13.204 -5.457 1.00 95.81 91 GLY A O 1
ATOM 720 N N . ALA A 1 92 ? -12.117 14.436 -6.922 1.00 94.88 92 ALA A N 1
ATOM 721 C CA . ALA A 1 92 ? -12.491 15.729 -6.349 1.00 94.88 92 ALA A CA 1
ATOM 722 C C . ALA A 1 92 ? -14.000 16.002 -6.475 1.00 94.88 92 ALA A C 1
ATOM 724 O O . ALA A 1 92 ? -14.627 16.440 -5.510 1.00 94.88 92 ALA A O 1
ATOM 725 N N . GLN A 1 93 ? -14.604 15.681 -7.622 1.00 95.00 93 GLN A N 1
ATOM 726 C CA . GLN A 1 93 ? -16.050 15.786 -7.833 1.00 95.00 93 GLN A CA 1
ATOM 727 C C . GLN A 1 93 ? -16.828 14.838 -6.913 1.00 95.00 93 GLN A C 1
ATOM 729 O O . GLN A 1 93 ? -17.820 15.251 -6.313 1.00 95.00 93 GLN A O 1
ATOM 734 N N . GLN A 1 94 ? -16.373 13.589 -6.750 1.00 93.00 94 GLN A N 1
ATOM 735 C CA . GLN A 1 94 ? -16.992 12.641 -5.816 1.00 93.00 94 GLN A CA 1
ATOM 736 C C . GLN A 1 94 ? -16.931 13.148 -4.373 1.00 93.00 94 GLN A C 1
ATOM 738 O O . GLN A 1 94 ? -17.922 13.065 -3.644 1.00 93.00 94 GLN A O 1
ATOM 743 N N . PHE A 1 95 ? -15.790 13.705 -3.965 1.00 94.38 95 PHE A N 1
ATOM 744 C CA . PHE A 1 95 ? -15.626 14.271 -2.631 1.00 94.38 95 PHE A CA 1
ATOM 745 C C . PHE A 1 95 ? -16.541 15.483 -2.407 1.00 94.38 95 PHE A C 1
ATOM 747 O O . PHE A 1 95 ? -17.212 15.574 -1.379 1.00 94.38 95 PHE A O 1
ATOM 754 N N . GLU A 1 96 ? -16.636 16.383 -3.385 1.00 93.75 96 GLU A N 1
ATOM 755 C CA . GLU A 1 96 ? -17.513 17.552 -3.304 1.00 93.75 96 GLU A CA 1
ATOM 756 C C . GLU A 1 96 ? -19.001 17.161 -3.301 1.00 93.75 96 GLU A C 1
ATOM 758 O O . GLU A 1 96 ? -19.797 17.746 -2.563 1.00 93.75 96 GLU A O 1
ATOM 763 N N . LEU A 1 97 ? -19.389 16.126 -4.054 1.00 93.81 97 LEU A N 1
ATOM 764 C CA . LEU A 1 97 ? -20.742 15.565 -4.016 1.00 93.81 97 LEU A CA 1
ATOM 765 C C . LEU A 1 97 ? -21.064 14.956 -2.642 1.00 93.81 97 LEU A C 1
ATOM 767 O O . LEU A 1 97 ? -22.174 15.126 -2.132 1.00 93.81 97 LEU A O 1
ATOM 771 N N . LEU A 1 98 ? -20.105 14.261 -2.023 1.00 91.62 98 LEU A N 1
ATOM 772 C CA . LEU A 1 98 ? -20.261 13.731 -0.667 1.00 91.62 98 LEU A CA 1
ATOM 773 C C . LEU A 1 98 ? -20.421 1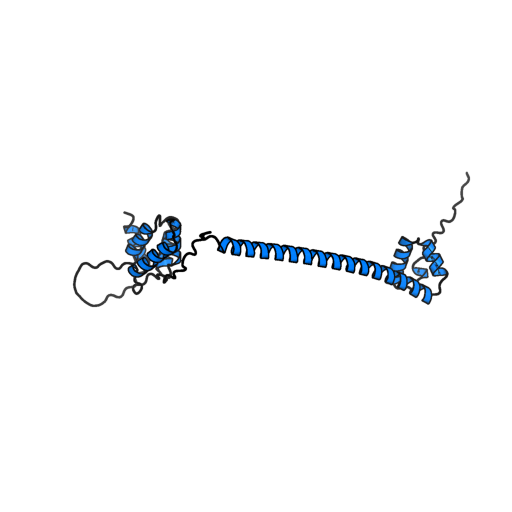4.870 0.354 1.00 91.62 98 LEU A C 1
ATOM 775 O O . LEU A 1 98 ? -21.295 14.801 1.219 1.00 91.62 98 LEU A O 1
ATOM 779 N N . ARG A 1 99 ? -19.635 15.946 0.218 1.00 89.81 99 ARG A N 1
ATOM 780 C CA . ARG A 1 99 ? -19.731 17.152 1.056 1.00 89.81 99 ARG A CA 1
ATOM 781 C C . ARG A 1 99 ? -21.092 17.838 0.920 1.00 89.81 99 ARG A C 1
ATOM 783 O O . ARG A 1 99 ? -21.706 18.175 1.930 1.00 89.81 99 ARG A O 1
ATOM 790 N N . GLN A 1 100 ? -21.592 18.019 -0.303 1.00 88.12 100 GLN A N 1
ATOM 791 C CA . GLN A 1 100 ? -22.909 18.616 -0.547 1.00 88.12 100 GLN A CA 1
ATOM 792 C C . GLN A 1 100 ? -24.053 17.752 -0.010 1.00 88.12 100 GLN A C 1
ATOM 794 O O . GLN A 1 100 ? -24.981 18.300 0.575 1.00 88.12 100 GLN A O 1
ATOM 799 N N . GLN A 1 101 ? -23.986 16.420 -0.128 1.00 82.06 101 GLN A N 1
ATOM 800 C CA . GLN A 1 101 ? -24.978 15.532 0.495 1.00 82.06 101 GLN A CA 1
ATOM 801 C C . GLN A 1 101 ? -24.994 15.671 2.021 1.00 82.06 101 GLN A C 1
ATOM 803 O O . GLN A 1 101 ? -26.067 15.714 2.616 1.00 82.06 101 GLN A O 1
ATOM 808 N N . GLN A 1 102 ? -23.827 15.804 2.657 1.00 71.75 102 GLN A N 1
ATOM 809 C CA . GLN A 1 102 ? -23.748 16.075 4.096 1.00 71.75 102 GLN A CA 1
ATOM 810 C C . GLN A 1 102 ? -24.306 17.463 4.452 1.00 71.75 102 GLN A C 1
ATOM 812 O O . GLN A 1 102 ? -24.997 17.598 5.459 1.00 71.75 102 GLN A O 1
ATOM 817 N N . ALA A 1 103 ? -24.080 18.478 3.612 1.00 69.50 103 ALA A N 1
ATOM 818 C CA . ALA A 1 103 ? -24.626 19.823 3.806 1.00 69.50 103 ALA A CA 1
ATOM 819 C C . ALA A 1 103 ? -26.153 19.889 3.588 1.00 69.50 103 ALA A C 1
ATOM 821 O O . ALA A 1 103 ? -26.851 20.543 4.358 1.00 69.50 103 ALA A O 1
ATOM 822 N N . ALA A 1 104 ? -26.689 19.171 2.596 1.00 59.88 104 ALA A N 1
ATOM 823 C CA . ALA A 1 104 ? -28.125 19.062 2.333 1.00 59.88 104 ALA A CA 1
ATOM 824 C C . ALA A 1 104 ? -28.844 18.221 3.405 1.00 59.88 104 ALA A C 1
ATOM 826 O O . ALA A 1 104 ? -29.946 18.567 3.830 1.00 59.88 104 ALA A O 1
ATOM 827 N N . ALA A 1 105 ? -28.193 17.173 3.923 1.00 52.53 105 ALA A N 1
ATOM 828 C CA . ALA A 1 105 ? -28.656 16.439 5.103 1.00 52.53 105 ALA A CA 1
ATOM 829 C C . ALA A 1 105 ? -28.575 17.278 6.396 1.00 52.53 105 ALA A C 1
ATOM 831 O O . ALA A 1 105 ? -29.258 16.972 7.369 1.00 52.53 105 ALA A O 1
ATOM 832 N N . GLY A 1 106 ? -27.824 18.386 6.398 1.00 49.16 106 GLY A N 1
ATOM 833 C CA . GLY A 1 106 ? -27.847 19.401 7.457 1.00 49.16 106 GLY A CA 1
ATOM 834 C C . GLY A 1 106 ? -29.170 20.176 7.563 1.00 49.16 106 GLY A C 1
ATOM 835 O O . GLY A 1 106 ? -29.379 20.879 8.548 1.00 49.16 106 GLY A O 1
ATOM 836 N N . GLY A 1 107 ? -30.081 20.021 6.594 1.00 48.19 107 GLY A N 1
ATOM 837 C CA . GLY A 1 107 ? -31.459 20.519 6.654 1.00 48.19 107 GLY A CA 1
ATOM 838 C C . GLY A 1 107 ? -32.478 19.522 7.220 1.00 48.19 107 GLY A C 1
ATOM 839 O O . GLY A 1 107 ? -33.652 19.865 7.345 1.00 48.19 107 GLY A O 1
ATOM 840 N N . SER A 1 108 ? -32.072 18.297 7.573 1.00 46.28 108 SER A N 1
ATOM 841 C CA . SER A 1 108 ? -32.964 17.311 8.186 1.00 46.28 108 SER A CA 1
ATOM 842 C C . SER A 1 108 ? -32.233 16.543 9.280 1.00 46.28 108 SER A C 1
ATOM 844 O O . SER A 1 108 ? -31.404 15.670 9.032 1.00 46.28 108 SER A O 1
ATOM 846 N N . MET A 1 109 ? -32.536 16.905 10.527 1.00 48.16 109 MET A N 1
ATOM 847 C CA . MET A 1 109 ? -32.072 16.196 11.712 1.00 48.16 109 MET A CA 1
ATOM 848 C C . MET A 1 109 ? -32.291 14.680 11.548 1.00 48.16 109 MET A C 1
ATOM 850 O O . MET A 1 109 ? -33.429 14.238 11.421 1.00 48.16 109 MET A O 1
ATOM 854 N N . HIS A 1 110 ? -31.194 13.914 11.664 1.00 48.16 110 HIS A N 1
ATOM 855 C CA . HIS A 1 110 ? -31.108 12.476 11.984 1.00 48.16 110 HIS A CA 1
ATOM 856 C C . HIS A 1 110 ? -30.795 11.481 10.845 1.00 48.16 110 HIS A C 1
ATOM 858 O O . HIS A 1 110 ? -31.642 10.696 10.435 1.00 48.16 110 HIS A O 1
ATOM 864 N N . SER A 1 111 ? -29.499 11.296 10.570 1.00 43.16 111 SER A N 1
ATOM 865 C CA . SER A 1 111 ? -28.935 9.941 10.679 1.00 43.16 111 SER A CA 1
ATOM 866 C C . SER A 1 111 ? -28.232 9.842 12.030 1.00 43.16 111 SER A C 1
ATOM 868 O O . SER A 1 111 ? -27.084 10.248 12.203 1.00 43.16 111 SER A O 1
ATOM 870 N N . ARG A 1 112 ? -28.985 9.396 13.041 1.00 48.84 112 ARG A N 1
ATOM 871 C CA . ARG A 1 112 ? -28.479 9.110 14.386 1.00 48.84 112 ARG A CA 1
ATOM 872 C C . ARG A 1 112 ? -27.537 7.909 14.309 1.00 48.84 112 ARG A C 1
ATOM 874 O O . ARG A 1 112 ? -27.933 6.795 14.638 1.00 48.84 112 ARG A O 1
ATOM 881 N N . ARG A 1 113 ? -26.264 8.129 13.991 1.00 40.06 113 ARG A N 1
ATOM 882 C CA . ARG A 1 113 ? -25.255 7.402 14.762 1.00 40.06 113 ARG A CA 1
ATOM 883 C C . ARG A 1 113 ? -25.392 7.967 16.178 1.00 40.06 113 ARG A C 1
ATOM 885 O O . ARG A 1 113 ? -25.313 9.189 16.308 1.00 40.06 113 ARG A O 1
ATOM 892 N N . PRO A 1 114 ? -25.689 7.171 17.221 1.00 49.91 114 PRO A N 1
ATOM 893 C CA . PRO A 1 114 ? -25.507 7.676 18.564 1.00 49.91 114 PRO A CA 1
ATOM 894 C C . PRO A 1 114 ? -24.028 8.033 18.640 1.00 49.91 114 PRO A C 1
ATOM 896 O O . PRO A 1 114 ? -23.167 7.155 18.619 1.00 49.91 114 PRO A O 1
ATOM 899 N N . GLU A 1 115 ? -23.723 9.324 18.623 1.00 51.28 115 GLU A N 1
ATOM 900 C CA . GLU A 1 115 ? -22.453 9.816 19.116 1.00 51.28 115 GLU A CA 1
ATOM 901 C C . GLU A 1 115 ? -22.472 9.463 20.600 1.00 51.28 115 GLU A C 1
ATOM 903 O O . GLU A 1 115 ? -23.010 10.177 21.441 1.00 51.28 115 GLU A O 1
ATOM 908 N N . THR A 1 116 ? -22.046 8.237 20.903 1.00 54.53 116 THR A N 1
ATOM 909 C CA . THR A 1 116 ? -22.001 7.739 22.266 1.00 54.53 116 THR A CA 1
ATOM 910 C C . THR A 1 116 ? -21.022 8.634 22.993 1.00 54.53 116 THR A C 1
ATOM 912 O O . THR A 1 116 ? -19.841 8.678 22.629 1.00 54.53 116 THR A O 1
ATOM 915 N N . LEU A 1 117 ? -21.516 9.368 23.985 1.00 63.31 117 LEU A N 1
ATOM 916 C CA . LEU A 1 117 ? -20.690 10.209 24.834 1.00 63.31 117 LEU A CA 1
ATOM 917 C C . LEU A 1 117 ? -19.514 9.360 25.334 1.00 63.31 117 LEU A C 1
ATOM 919 O O . LEU A 1 117 ? -19.710 8.299 25.937 1.00 63.31 117 LEU A O 1
ATOM 923 N N . LYS A 1 118 ? -18.284 9.793 25.037 1.00 64.12 118 LYS A N 1
ATOM 924 C CA . LYS A 1 118 ? -17.063 9.162 25.551 1.00 64.12 118 LYS A CA 1
ATOM 925 C C . LYS A 1 118 ? -16.938 9.510 27.034 1.00 64.12 118 LYS A C 1
ATOM 927 O O . LYS A 1 118 ? -16.139 10.355 27.412 1.00 64.12 118 LYS A O 1
ATOM 932 N N . ILE A 1 119 ? -17.783 8.898 27.860 1.00 78.31 119 ILE A N 1
ATOM 933 C CA . ILE A 1 119 ? -17.680 8.988 29.316 1.00 78.31 119 ILE A CA 1
ATOM 934 C C . ILE A 1 119 ? -16.475 8.157 29.731 1.00 78.31 119 ILE A C 1
ATOM 936 O O . ILE A 1 119 ? -16.490 6.941 29.538 1.00 78.31 119 ILE A O 1
ATOM 940 N N . ASP A 1 120 ? -15.428 8.801 30.228 1.00 78.56 120 ASP A N 1
ATOM 941 C CA . ASP A 1 120 ? -14.272 8.101 30.777 1.00 78.56 120 ASP A CA 1
ATOM 942 C C . ASP A 1 120 ? -14.637 7.503 32.140 1.00 78.56 120 ASP A C 1
ATOM 944 O O . ASP A 1 120 ? -15.259 8.170 32.966 1.00 78.56 120 ASP A O 1
ATOM 948 N N . ILE A 1 121 ? -14.303 6.230 32.342 1.00 86.25 121 ILE A N 1
ATOM 949 C CA . ILE A 1 121 ? -14.535 5.519 33.601 1.00 86.25 121 ILE A CA 1
ATOM 950 C C . ILE A 1 121 ? -13.165 5.224 34.188 1.00 86.25 121 ILE A C 1
ATOM 952 O O . ILE A 1 121 ? -12.312 4.639 33.512 1.00 86.25 121 ILE A O 1
ATOM 956 N N . SER A 1 122 ? -12.970 5.558 35.461 1.00 87.94 122 SER A N 1
ATOM 957 C CA . SER A 1 122 ? -11.752 5.160 36.165 1.00 87.94 122 SER A CA 1
ATOM 958 C C . SER A 1 122 ? -11.641 3.635 36.174 1.00 87.94 122 SER A C 1
ATOM 960 O O . SER A 1 122 ? -12.612 2.928 36.449 1.00 87.94 122 SER A O 1
ATOM 962 N N . LYS A 1 123 ? -10.463 3.090 35.861 1.00 92.38 123 LYS A N 1
ATOM 963 C CA . LYS A 1 123 ? -10.291 1.632 35.865 1.00 92.38 123 LYS A CA 1
ATOM 964 C C . LYS A 1 123 ? -10.345 1.093 37.291 1.00 92.38 123 LYS A C 1
ATOM 966 O O . LYS A 1 123 ? -9.650 1.611 38.155 1.00 92.38 123 LYS A O 1
ATOM 971 N N . TYR A 1 124 ? -11.087 0.011 37.510 1.00 93.38 124 TYR A N 1
ATOM 972 C CA . TYR A 1 124 ? -11.126 -0.661 38.811 1.00 93.38 124 TYR A CA 1
ATOM 973 C C . TYR A 1 124 ? -9.960 -1.645 38.951 1.00 93.38 124 TYR A C 1
ATOM 975 O O . TYR A 1 124 ? -9.853 -2.589 38.159 1.00 93.38 124 TYR A O 1
ATOM 983 N N . LEU A 1 125 ? -9.082 -1.442 39.940 1.00 90.50 125 LEU A N 1
ATOM 984 C CA . LEU A 1 125 ? -7.872 -2.250 40.137 1.00 90.50 125 LEU A CA 1
ATOM 985 C C . LEU A 1 125 ? -8.116 -3.479 41.022 1.00 90.50 125 LEU A C 1
ATOM 987 O O . LEU A 1 125 ? -7.359 -4.452 40.938 1.00 90.50 125 LEU A O 1
ATOM 991 N N . GLY A 1 126 ? -9.161 -3.464 41.856 1.00 88.19 126 GLY A N 1
ATOM 992 C CA . GLY A 1 126 ? -9.431 -4.528 42.830 1.00 88.19 126 GLY A CA 1
ATOM 993 C C . GLY A 1 126 ? -8.541 -4.459 44.075 1.00 88.19 126 GLY A C 1
ATOM 994 O O . GLY A 1 126 ? -8.096 -5.499 44.570 1.00 88.19 126 GLY A O 1
ATOM 995 N N . VAL A 1 127 ? -8.237 -3.242 44.533 1.00 85.75 127 VAL A N 1
ATOM 996 C CA . VAL A 1 127 ? -7.524 -2.946 45.788 1.00 85.75 127 VAL A CA 1
ATOM 997 C C . VAL A 1 127 ? -8.471 -2.262 46.779 1.00 85.75 127 VAL A C 1
ATOM 999 O O . VAL A 1 127 ? -9.475 -1.697 46.359 1.00 85.75 127 VAL A O 1
ATOM 1002 N N . ASP A 1 128 ? -8.160 -2.301 48.076 1.00 77.25 128 ASP A N 1
ATOM 1003 C CA . ASP A 1 128 ? -9.067 -1.818 49.136 1.00 77.25 128 ASP A CA 1
ATOM 1004 C C . ASP A 1 128 ? -9.325 -0.298 49.082 1.00 77.25 128 ASP A C 1
ATOM 1006 O O . ASP A 1 128 ? -10.353 0.176 49.561 1.00 77.25 128 ASP A O 1
ATOM 1010 N N . GLU A 1 129 ? -8.411 0.466 48.476 1.00 76.56 129 GLU A N 1
ATOM 1011 C CA . GLU A 1 129 ? -8.548 1.915 48.266 1.00 76.56 129 GLU A CA 1
ATOM 1012 C C . GLU A 1 129 ? -9.564 2.262 47.159 1.00 76.56 129 GLU A C 1
ATOM 1014 O O . GLU A 1 129 ? -10.141 3.353 47.165 1.00 76.56 129 GLU A O 1
ATOM 1019 N N . ASP A 1 130 ? -9.832 1.333 46.233 1.00 80.88 130 ASP A N 1
ATOM 1020 C CA . ASP A 1 130 ? -10.801 1.534 45.159 1.00 80.88 130 ASP A CA 1
ATOM 1021 C C . ASP A 1 130 ? -12.219 1.212 45.650 1.00 80.88 130 ASP A C 1
ATOM 1023 O O . ASP A 1 130 ? -12.573 0.063 45.928 1.00 80.88 130 ASP A O 1
ATOM 1027 N N . SER A 1 131 ? -13.093 2.219 45.672 1.00 89.31 131 SER A N 1
ATOM 1028 C CA . SER A 1 131 ? -14.505 2.006 45.995 1.00 89.31 131 SER A CA 1
ATOM 1029 C C . SER A 1 131 ? -15.233 1.284 44.856 1.00 89.31 131 SER A C 1
ATOM 1031 O O . SER A 1 131 ? -15.644 1.892 43.865 1.00 89.31 131 SER A O 1
ATOM 1033 N N . LEU A 1 132 ? -15.457 -0.021 45.034 1.00 89.62 132 LEU A N 1
ATOM 1034 C CA . LEU A 1 132 ? -16.208 -0.856 44.092 1.00 89.62 132 LEU A CA 1
ATOM 1035 C C . LEU A 1 132 ? -17.622 -0.310 43.825 1.00 89.62 132 LEU A C 1
ATOM 1037 O O . LEU A 1 132 ? -18.099 -0.321 42.692 1.00 89.62 132 LEU A O 1
ATOM 1041 N N . LEU A 1 133 ? -18.290 0.191 44.868 1.00 90.25 133 LEU A N 1
ATOM 1042 C CA . LEU A 1 133 ? -19.640 0.744 44.750 1.00 90.25 133 LEU A CA 1
ATOM 1043 C C . LEU A 1 133 ? -19.661 2.028 43.918 1.00 90.25 133 LEU A C 1
ATOM 1045 O O . LEU A 1 133 ? -20.530 2.166 43.062 1.00 90.25 133 LEU A O 1
ATOM 1049 N N . ARG A 1 134 ? -18.690 2.931 44.117 1.00 90.50 134 ARG A N 1
ATOM 1050 C CA . ARG A 1 134 ? -18.541 4.129 43.278 1.00 90.50 134 ARG A CA 1
ATOM 1051 C C . ARG A 1 134 ? -18.312 3.744 41.817 1.00 90.50 134 ARG A C 1
ATOM 1053 O O . ARG A 1 134 ? -18.966 4.293 40.936 1.00 90.50 134 ARG A O 1
ATOM 1060 N N . TRP A 1 135 ? -17.431 2.776 41.569 1.00 94.19 135 TRP A N 1
ATOM 1061 C CA . TRP A 1 135 ? -17.138 2.313 40.214 1.00 94.19 135 TRP A CA 1
ATOM 1062 C C . TRP A 1 135 ? -18.366 1.722 39.509 1.00 94.19 135 TRP A C 1
ATOM 1064 O O . TRP A 1 135 ? -18.563 1.971 38.323 1.00 94.19 135 TRP A O 1
ATOM 1074 N N . PHE A 1 136 ? -19.236 0.994 40.221 1.00 94.06 136 PHE A N 1
ATOM 1075 C CA . PHE A 1 136 ? -20.490 0.509 39.632 1.00 94.06 136 PHE A CA 1
ATOM 1076 C C . PHE A 1 136 ? -21.417 1.632 39.180 1.00 94.06 136 PHE A C 1
ATOM 1078 O O . PHE A 1 136 ? -22.028 1.499 38.125 1.00 94.06 136 PHE A O 1
ATOM 1085 N N . VAL A 1 137 ? -21.505 2.725 39.941 1.00 92.19 137 VAL A N 1
ATOM 1086 C CA . VAL A 1 137 ? -22.313 3.886 39.548 1.00 92.19 137 VAL A CA 1
ATOM 1087 C C . VAL A 1 137 ? -21.750 4.513 38.272 1.00 92.19 137 VAL A C 1
ATOM 1089 O O . VAL A 1 137 ? -22.493 4.699 37.313 1.00 92.19 137 VAL A O 1
ATOM 1092 N N . GLU A 1 138 ? -20.434 4.748 38.216 1.00 92.69 138 GLU A N 1
ATOM 1093 C CA . GLU A 1 138 ? -19.771 5.288 37.018 1.00 92.69 138 GLU A CA 1
ATOM 1094 C C . GLU A 1 138 ? -19.955 4.362 35.797 1.00 92.69 138 GLU A C 1
ATOM 1096 O O . GLU A 1 138 ? -20.205 4.826 34.682 1.00 92.69 138 GLU A O 1
ATOM 1101 N N . LEU A 1 139 ? -19.888 3.042 36.005 1.00 94.06 139 LEU A N 1
ATOM 1102 C CA . LEU A 1 139 ? -20.133 2.039 34.971 1.00 94.06 139 LEU A CA 1
ATOM 1103 C C . LEU A 1 139 ? -21.579 2.068 34.459 1.00 94.06 139 LEU A C 1
ATOM 1105 O O . LEU A 1 139 ? -21.788 2.038 33.246 1.00 94.06 139 LEU A O 1
ATOM 1109 N N . ASP A 1 140 ? -22.565 2.127 35.355 1.00 93.75 140 ASP A N 1
ATOM 1110 C CA . ASP A 1 140 ? -23.986 2.155 34.996 1.00 93.75 140 ASP A CA 1
ATOM 1111 C C . ASP A 1 140 ? -24.365 3.437 34.253 1.00 93.75 140 ASP A C 1
ATOM 1113 O O . ASP A 1 140 ? -25.072 3.382 33.240 1.00 93.75 140 ASP A O 1
ATOM 1117 N N . ASP A 1 141 ? -23.841 4.579 34.694 1.00 91.44 141 ASP A N 1
ATOM 1118 C CA . ASP A 1 141 ? -24.029 5.856 34.010 1.00 91.44 141 ASP A CA 1
ATOM 1119 C C . ASP A 1 141 ? -23.396 5.838 32.616 1.00 91.44 141 ASP A C 1
ATOM 1121 O O . ASP A 1 141 ? -24.013 6.278 31.642 1.00 91.44 141 ASP A O 1
ATOM 1125 N N . ALA A 1 142 ? -22.203 5.258 32.476 1.00 91.50 142 ALA A N 1
ATOM 1126 C CA . ALA A 1 142 ? -21.547 5.127 31.183 1.00 91.50 142 ALA A CA 1
ATOM 1127 C C . ALA A 1 142 ? -22.266 4.151 30.238 1.00 91.50 142 ALA A C 1
ATOM 1129 O O . ALA A 1 142 ? -22.392 4.450 29.050 1.00 91.50 142 ALA A O 1
ATOM 1130 N N . ILE A 1 143 ? -22.772 3.016 30.731 1.00 92.50 143 ILE A N 1
ATOM 1131 C CA . ILE A 1 143 ? -23.579 2.070 29.940 1.00 92.50 143 ILE A CA 1
ATOM 1132 C C . ILE A 1 143 ? -24.859 2.750 29.448 1.00 92.50 143 ILE A C 1
ATOM 1134 O O . ILE A 1 143 ? -25.178 2.672 28.257 1.00 92.50 143 ILE A O 1
ATOM 1138 N N . ARG A 1 144 ? -25.547 3.483 30.333 1.00 91.25 144 ARG A N 1
ATOM 1139 C CA . ARG A 1 144 ? -26.760 4.241 29.998 1.00 91.25 144 ARG A CA 1
ATOM 1140 C C . ARG A 1 144 ? -26.477 5.337 28.972 1.00 91.25 144 ARG A C 1
ATOM 1142 O O . ARG A 1 144 ? -27.201 5.450 27.985 1.00 91.25 144 ARG A O 1
ATOM 1149 N N . ALA A 1 145 ? -25.413 6.116 29.160 1.00 88.50 145 ALA A N 1
ATOM 1150 C CA . ALA A 1 145 ? -25.047 7.205 28.256 1.00 88.50 145 ALA A CA 1
ATOM 1151 C C . ALA A 1 145 ? -24.580 6.717 26.878 1.00 88.50 145 ALA A C 1
ATOM 1153 O O . ALA A 1 145 ? -24.833 7.371 25.865 1.00 88.50 145 ALA A O 1
ATOM 1154 N N . ARG A 1 146 ? -23.913 5.559 26.824 1.00 88.81 146 ARG A N 1
ATOM 1155 C CA . ARG A 1 146 ? -23.462 4.928 25.576 1.00 88.81 146 ARG A CA 1
ATOM 1156 C C . ARG A 1 146 ? -24.538 4.062 24.917 1.00 88.81 146 ARG A C 1
ATOM 1158 O O . ARG A 1 146 ? -24.304 3.595 23.807 1.00 88.81 146 ARG A O 1
ATOM 1165 N N . ARG A 1 147 ? -25.699 3.882 25.562 1.00 89.44 147 ARG A N 1
ATOM 1166 C CA . ARG A 1 147 ? -26.829 3.064 25.083 1.00 89.44 147 ARG A CA 1
ATOM 1167 C C . ARG A 1 147 ? -26.401 1.641 24.713 1.00 89.44 147 ARG A C 1
ATOM 1169 O O . ARG A 1 147 ? -26.663 1.167 23.613 1.00 89.44 147 ARG A O 1
ATOM 1176 N N . ILE A 1 148 ? -25.674 0.992 25.620 1.00 90.50 148 ILE A N 1
ATOM 1177 C CA . ILE A 1 148 ? -25.274 -0.406 25.442 1.00 90.50 148 ILE A CA 1
ATOM 1178 C C . ILE A 1 148 ? -26.413 -1.287 25.961 1.00 90.50 148 ILE A C 1
ATOM 1180 O O . ILE A 1 148 ? -26.547 -1.459 27.170 1.00 90.50 148 ILE A O 1
ATOM 1184 N N . ASP A 1 149 ? -27.231 -1.815 25.051 1.00 89.31 149 ASP A N 1
ATOM 1185 C CA . ASP A 1 149 ? -28.419 -2.616 25.391 1.00 89.31 149 ASP A CA 1
ATOM 1186 C C . ASP A 1 149 ? -28.124 -4.126 25.478 1.00 89.31 149 ASP A C 1
ATOM 1188 O O . ASP A 1 149 ? -28.768 -4.851 26.233 1.00 89.31 149 ASP A O 1
ATOM 1192 N N . ASP A 1 150 ? -27.135 -4.602 24.721 1.00 92.50 150 ASP A N 1
ATOM 1193 C CA . ASP A 1 150 ? -26.765 -6.015 24.654 1.00 92.50 150 ASP A CA 1
ATOM 1194 C C . ASP A 1 150 ? -25.967 -6.463 25.892 1.00 92.50 150 ASP A C 1
ATOM 1196 O O . ASP A 1 150 ? -24.953 -5.855 26.248 1.00 92.50 150 ASP A O 1
ATOM 1200 N N . GLY A 1 151 ? -26.419 -7.538 26.545 1.00 90.94 151 GLY A N 1
ATOM 1201 C CA . GLY A 1 151 ? -25.864 -8.010 27.818 1.00 90.94 151 GLY A CA 1
ATOM 1202 C C . GLY A 1 151 ? -24.407 -8.466 27.718 1.00 90.94 151 GLY A C 1
ATOM 1203 O O . GLY A 1 151 ? -23.598 -8.134 28.589 1.00 90.94 151 GLY A O 1
ATOM 1204 N N . ASP A 1 152 ? -24.044 -9.154 26.635 1.00 90.94 152 ASP A N 1
ATOM 1205 C CA . ASP A 1 152 ? -22.664 -9.575 26.384 1.00 90.94 152 ASP A CA 1
ATOM 1206 C C . ASP A 1 152 ? -21.752 -8.364 26.151 1.00 90.94 152 ASP A C 1
ATOM 1208 O O . ASP A 1 152 ? -20.647 -8.280 26.700 1.00 90.94 152 ASP A O 1
ATOM 1212 N N . THR A 1 153 ? -22.240 -7.367 25.410 1.00 92.50 153 THR A N 1
ATOM 1213 C CA . THR A 1 153 ? -21.526 -6.108 25.171 1.00 92.50 153 THR A CA 1
ATOM 1214 C C . THR A 1 153 ? -21.347 -5.300 26.458 1.00 92.50 153 THR A C 1
ATOM 1216 O O . THR A 1 153 ? -20.271 -4.740 26.682 1.00 92.50 153 THR A O 1
ATOM 1219 N N . GLN A 1 154 ? -22.345 -5.270 27.349 1.00 94.38 154 GLN A N 1
ATOM 1220 C CA . GLN A 1 154 ? -22.222 -4.641 28.670 1.00 94.38 154 GLN A CA 1
ATOM 1221 C C . GLN A 1 154 ? -21.132 -5.310 29.517 1.00 94.38 154 GLN A C 1
ATOM 1223 O O . GLN A 1 154 ? -20.302 -4.622 30.117 1.00 94.38 154 GLN A O 1
ATOM 1228 N N . VAL A 1 155 ? -21.095 -6.646 29.543 1.00 94.19 155 VAL A N 1
ATOM 1229 C CA . VAL A 1 155 ? -20.070 -7.410 30.269 1.00 94.19 155 VAL A CA 1
ATOM 1230 C C . VAL A 1 155 ? -18.686 -7.163 29.671 1.00 94.19 155 VAL A C 1
ATOM 1232 O O . VAL A 1 155 ? -17.745 -6.862 30.407 1.00 94.19 155 VAL A O 1
ATOM 1235 N N . ALA A 1 156 ? -18.544 -7.239 28.347 1.00 93.38 156 ALA A N 1
ATOM 1236 C CA . ALA A 1 156 ? -17.277 -6.979 27.667 1.00 93.38 156 ALA A CA 1
ATOM 1237 C C . ALA A 1 156 ? -16.775 -5.554 27.947 1.00 93.38 156 ALA A C 1
ATOM 1239 O O . ALA A 1 156 ? -15.595 -5.348 28.253 1.00 93.38 156 ALA A O 1
ATOM 1240 N N . PHE A 1 157 ? -17.684 -4.576 27.923 1.00 93.44 157 PHE A N 1
ATOM 1241 C CA . PHE A 1 157 ? -17.388 -3.198 28.277 1.00 93.44 157 PHE A CA 1
ATOM 1242 C C . PHE A 1 157 ? -16.910 -3.077 29.729 1.00 93.44 157 PHE A C 1
ATOM 1244 O O . PHE A 1 157 ? -15.838 -2.517 29.972 1.00 93.44 157 PHE A O 1
ATOM 1251 N N . ALA A 1 158 ? -17.622 -3.659 30.693 1.00 94.31 158 ALA A N 1
ATOM 1252 C CA . ALA A 1 158 ? -17.226 -3.644 32.101 1.00 94.31 158 ALA A CA 1
ATOM 1253 C C . ALA A 1 158 ? -15.836 -4.274 32.320 1.00 94.31 158 ALA A C 1
ATOM 1255 O O . ALA A 1 158 ? -14.979 -3.686 32.979 1.00 94.31 158 ALA A O 1
ATOM 1256 N N . GLN A 1 159 ? -15.557 -5.417 31.688 1.00 93.69 159 GLN A N 1
ATOM 1257 C CA . GLN A 1 159 ? -14.259 -6.107 31.752 1.00 93.69 159 GLN A CA 1
ATOM 1258 C C . GLN A 1 159 ? -13.112 -5.307 31.118 1.00 93.69 159 GLN A C 1
ATOM 1260 O O . GLN A 1 159 ? -11.951 -5.401 31.545 1.00 93.69 159 GLN A O 1
ATOM 1265 N N . SER A 1 160 ? -13.411 -4.513 30.086 1.00 93.31 160 SER A N 1
ATOM 1266 C CA . SER A 1 160 ? -12.435 -3.620 29.456 1.00 93.31 160 SER A CA 1
ATOM 1267 C C . SER A 1 160 ? -11.953 -2.534 30.427 1.00 93.31 160 SER A C 1
ATOM 1269 O O . SER A 1 160 ? -10.768 -2.197 30.411 1.00 93.31 160 SER A O 1
ATOM 1271 N N . ASN A 1 161 ? -12.829 -2.108 31.345 1.00 94.25 161 ASN A N 1
ATOM 1272 C CA . ASN A 1 161 ? -12.571 -1.093 32.368 1.00 94.25 161 ASN A CA 1
ATOM 1273 C C . ASN A 1 161 ? -11.984 -1.664 33.673 1.00 94.25 161 ASN A C 1
ATOM 1275 O O . ASN A 1 161 ? -11.767 -0.925 34.628 1.00 94.25 161 ASN A O 1
ATOM 1279 N N . LEU A 1 162 ? -11.683 -2.963 33.730 1.00 94.31 162 LEU A N 1
ATOM 1280 C CA . LEU A 1 162 ? -10.911 -3.535 34.832 1.00 94.31 162 LEU A CA 1
ATOM 1281 C C . LEU A 1 162 ? -9.407 -3.389 34.586 1.00 94.31 162 LEU A C 1
ATOM 1283 O O . LEU A 1 162 ? -8.933 -3.434 33.446 1.00 94.31 162 LEU A O 1
ATOM 1287 N N . ALA A 1 163 ? -8.646 -3.310 35.671 1.00 92.56 163 ALA A N 1
ATOM 1288 C CA . ALA A 1 163 ? -7.191 -3.382 35.690 1.00 92.56 163 ALA A CA 1
ATOM 1289 C C . ALA A 1 163 ? -6.708 -4.146 36.939 1.00 92.56 163 ALA A C 1
ATOM 1291 O O . ALA A 1 163 ? -7.510 -4.689 37.699 1.00 92.56 163 ALA A O 1
ATOM 1292 N N . GLY A 1 164 ? -5.389 -4.269 37.105 1.00 92.56 164 GLY A N 1
ATOM 1293 C CA . GLY A 1 164 ? -4.777 -4.864 38.295 1.00 92.56 164 GLY A CA 1
ATOM 1294 C C . GLY A 1 164 ? -5.314 -6.255 38.660 1.00 92.56 164 GLY A C 1
ATOM 1295 O O . GLY A 1 164 ? -5.472 -7.134 37.808 1.00 92.56 164 GLY A O 1
ATOM 1296 N N . ARG A 1 165 ? -5.607 -6.443 39.950 1.00 91.81 165 ARG A N 1
ATOM 1297 C CA . ARG A 1 165 ? -6.104 -7.698 40.530 1.00 91.81 165 ARG A CA 1
ATOM 1298 C C . ARG A 1 165 ? -7.469 -8.087 39.963 1.00 91.81 165 ARG A C 1
ATOM 1300 O O . ARG A 1 165 ? -7.695 -9.268 39.703 1.00 91.81 165 ARG A O 1
ATOM 1307 N N . ALA A 1 166 ? -8.348 -7.113 39.726 1.00 92.75 166 ALA A N 1
ATOM 1308 C CA . ALA A 1 166 ? -9.675 -7.354 39.163 1.00 92.75 166 ALA A CA 1
ATOM 1309 C C . ALA A 1 166 ? -9.612 -7.925 37.736 1.00 92.75 166 ALA A C 1
ATOM 1311 O O . ALA A 1 166 ? -10.345 -8.865 37.405 1.00 92.75 166 ALA A O 1
ATOM 1312 N N . LYS A 1 167 ? -8.692 -7.419 36.899 1.00 94.75 167 LYS A N 1
ATOM 1313 C CA . LYS A 1 167 ? -8.460 -7.951 35.545 1.00 94.75 167 LYS A CA 1
ATOM 1314 C C . LYS A 1 167 ? -7.957 -9.392 35.593 1.00 94.75 167 LYS A C 1
ATOM 1316 O O . LYS A 1 167 ? -8.520 -10.251 34.919 1.00 94.75 167 LYS A O 1
ATOM 1321 N N . THR A 1 168 ? -6.941 -9.663 36.413 1.00 93.81 168 THR A N 1
ATOM 1322 C CA . THR A 1 168 ? -6.357 -11.005 36.555 1.00 93.81 168 THR A CA 1
ATOM 1323 C C . THR A 1 168 ? -7.383 -12.021 37.049 1.00 93.81 168 THR A C 1
ATOM 1325 O O . THR A 1 168 ? -7.484 -13.108 36.488 1.00 93.81 168 THR A O 1
ATOM 1328 N N . TRP A 1 169 ? -8.193 -11.656 38.047 1.00 93.25 169 TRP A N 1
ATOM 1329 C CA . TRP A 1 169 ? -9.283 -12.501 38.542 1.00 93.25 169 TRP A CA 1
ATOM 1330 C C . TRP A 1 169 ? -10.304 -12.830 37.443 1.00 93.25 169 TRP A C 1
ATOM 1332 O O . TRP A 1 169 ? -10.636 -13.996 37.235 1.00 93.25 169 TRP A O 1
ATOM 1342 N N . THR A 1 170 ? -10.741 -11.820 36.687 1.00 93.38 170 THR A N 1
ATOM 1343 C CA . THR A 1 170 ? -11.708 -11.993 35.590 1.00 93.38 170 THR A CA 1
ATOM 1344 C C . THR A 1 170 ? -11.173 -12.925 34.503 1.00 93.38 170 THR A C 1
ATOM 1346 O O . THR A 1 170 ? -11.898 -13.796 34.024 1.00 93.38 170 THR A O 1
ATOM 1349 N N . LEU A 1 171 ? -9.904 -12.758 34.117 1.00 91.62 171 LEU A N 1
ATOM 1350 C CA . LEU A 1 171 ? -9.250 -13.631 33.140 1.00 91.62 171 LEU A CA 1
ATOM 1351 C C . LEU A 1 171 ? -9.135 -15.067 33.661 1.00 91.62 171 LEU A C 1
ATOM 1353 O O . LEU A 1 171 ? -9.404 -15.999 32.910 1.00 91.62 171 LEU A O 1
ATOM 1357 N N . GLY A 1 172 ? -8.815 -15.248 34.946 1.00 92.12 172 GLY A N 1
ATOM 1358 C CA . GLY A 1 172 ? -8.779 -16.565 35.584 1.00 92.12 172 GLY A CA 1
ATOM 1359 C C . GLY A 1 172 ? -10.115 -17.304 35.495 1.00 92.12 172 GLY A C 1
ATOM 1360 O O . GLY A 1 172 ? -10.139 -18.480 35.151 1.00 92.12 172 GLY A O 1
ATOM 1361 N N . LEU A 1 173 ? -11.235 -16.611 35.718 1.00 89.94 173 LEU A N 1
ATOM 1362 C CA . LEU A 1 173 ? -12.566 -17.204 35.553 1.00 89.94 173 LEU A CA 1
ATOM 1363 C C . LEU A 1 173 ? -12.864 -17.570 34.092 1.00 89.94 173 LEU A C 1
ATOM 1365 O O . LEU A 1 173 ? -13.366 -18.661 33.830 1.00 89.94 173 LEU A O 1
ATOM 1369 N N . LYS A 1 174 ? -12.492 -16.701 33.143 1.00 87.75 174 LYS A N 1
ATOM 1370 C CA . LYS A 1 174 ? -12.694 -16.939 31.704 1.00 87.75 174 LYS A CA 1
ATOM 1371 C C . LYS A 1 174 ? -11.889 -18.108 31.137 1.00 87.75 174 LYS A C 1
ATOM 1373 O O . LYS A 1 174 ? -12.307 -18.695 30.146 1.00 87.75 174 LYS A O 1
ATOM 1378 N N . LEU A 1 175 ? -10.750 -18.445 31.743 1.00 88.81 175 LEU A N 1
ATOM 1379 C CA . LEU A 1 175 ? -9.969 -19.624 31.353 1.00 88.81 175 LEU A CA 1
ATOM 1380 C C . LEU A 1 175 ? -10.697 -20.935 31.665 1.00 88.81 175 LEU A C 1
ATOM 1382 O O . LEU A 1 175 ? -10.510 -21.915 30.951 1.00 88.81 175 LEU A O 1
ATOM 1386 N N . HIS A 1 176 ? -11.508 -20.958 32.722 1.00 86.38 176 HIS A N 1
ATOM 1387 C CA . HIS A 1 176 ? -12.291 -22.133 33.096 1.00 86.38 176 HIS A CA 1
ATOM 1388 C C . HIS A 1 176 ? -13.642 -22.185 32.380 1.00 86.38 176 HIS A C 1
ATOM 1390 O O . HIS A 1 176 ? -14.096 -23.270 32.027 1.00 86.38 176 HIS A O 1
ATOM 1396 N N . ASP A 1 177 ? -14.265 -21.028 32.158 1.00 87.31 177 ASP A N 1
ATOM 1397 C CA . ASP A 1 177 ? -15.535 -20.903 31.447 1.00 87.31 177 ASP A CA 1
ATOM 1398 C C . ASP A 1 177 ? -15.568 -19.592 30.633 1.00 87.31 177 ASP A C 1
ATOM 1400 O O . ASP A 1 177 ? -15.656 -18.504 31.216 1.00 87.31 177 ASP A O 1
ATOM 1404 N N . PRO A 1 178 ? -15.526 -19.657 29.287 1.00 84.69 178 PRO A N 1
ATOM 1405 C CA . PRO A 1 178 ? -15.603 -18.475 28.427 1.00 84.69 178 PRO A CA 1
ATOM 1406 C C . PRO A 1 178 ? -16.862 -17.623 28.648 1.00 84.69 178 PRO A C 1
ATOM 1408 O O . PRO A 1 178 ? -16.814 -16.405 28.444 1.00 84.69 178 PRO A O 1
ATOM 1411 N N . TYR A 1 179 ? -17.953 -18.242 29.113 1.00 85.25 179 TYR A N 1
ATOM 1412 C CA . TYR A 1 179 ? -19.255 -17.623 29.363 1.00 85.25 179 TYR A CA 1
ATOM 1413 C C . TYR A 1 179 ? -19.550 -17.470 30.863 1.00 85.25 179 TYR A C 1
ATOM 1415 O O . TYR A 1 179 ? -20.708 -17.334 31.257 1.00 85.25 179 TYR A O 1
ATOM 1423 N N . ALA A 1 180 ? -18.504 -17.390 31.701 1.00 83.00 180 ALA A N 1
ATOM 1424 C CA . ALA A 1 180 ? -18.604 -17.266 33.164 1.00 83.00 180 ALA A CA 1
ATOM 1425 C C . ALA A 1 180 ? -19.486 -16.103 33.666 1.00 83.00 180 ALA A C 1
ATOM 1427 O O . ALA A 1 180 ? -19.813 -16.028 34.856 1.00 83.00 180 ALA A O 1
ATOM 1428 N N . PHE A 1 181 ? -19.840 -15.172 32.779 1.00 86.25 181 PHE A N 1
ATOM 1429 C CA . PHE A 1 181 ? -20.645 -13.995 33.051 1.00 86.25 181 PHE A CA 1
ATOM 1430 C C . PHE A 1 181 ? -21.766 -13.889 32.008 1.00 86.25 181 PHE A C 1
ATOM 1432 O O . PHE A 1 181 ? -21.581 -13.264 30.973 1.00 86.25 181 PHE A O 1
ATOM 1439 N N . GLY A 1 182 ? -22.924 -14.497 32.285 1.00 82.88 182 GLY A N 1
ATOM 1440 C CA . GLY A 1 182 ? -24.081 -14.468 31.375 1.00 82.88 182 GLY A CA 1
ATOM 1441 C C . GLY A 1 182 ? -24.875 -13.153 31.370 1.00 82.88 182 GLY A C 1
ATOM 1442 O O . GLY A 1 182 ? -25.770 -12.980 30.552 1.00 82.88 182 GLY A O 1
ATOM 1443 N N . SER A 1 183 ? -24.596 -12.231 32.296 1.00 91.94 183 SER A N 1
ATOM 1444 C CA . SER A 1 183 ? -25.174 -10.882 32.302 1.00 91.94 183 SER A CA 1
ATOM 1445 C C . SER A 1 183 ? -24.332 -9.917 33.135 1.00 91.94 183 SER A C 1
ATOM 1447 O O . SER A 1 183 ? -23.524 -10.336 33.977 1.00 91.94 183 SER A O 1
ATOM 1449 N N . LEU A 1 184 ? -24.554 -8.613 32.943 1.00 92.81 184 LEU A N 1
ATOM 1450 C CA . LEU A 1 184 ? -23.908 -7.569 33.739 1.00 92.81 184 LEU A CA 1
ATOM 1451 C C . LEU A 1 184 ? -24.199 -7.727 35.241 1.00 92.81 184 LEU A C 1
ATOM 1453 O O . LEU A 1 184 ? -23.306 -7.544 36.064 1.00 92.81 184 LEU A O 1
ATOM 1457 N N . GLU A 1 185 ? -25.415 -8.132 35.606 1.00 92.75 185 GLU A N 1
ATOM 1458 C CA . GLU A 1 185 ? -25.809 -8.317 37.007 1.00 92.75 185 GLU A CA 1
ATOM 1459 C C . GLU A 1 185 ? -25.102 -9.513 37.655 1.00 92.75 185 GLU A C 1
ATOM 1461 O O . GLU A 1 185 ? -24.600 -9.410 38.780 1.00 92.75 185 GLU A O 1
ATOM 1466 N N . VAL A 1 186 ? -24.963 -10.629 36.927 1.00 91.81 186 VAL A N 1
ATOM 1467 C CA . VAL A 1 186 ? -24.162 -11.779 37.384 1.00 91.81 186 VAL A CA 1
ATOM 1468 C C . VAL A 1 186 ? -22.700 -11.368 37.558 1.00 91.81 186 VAL A C 1
ATOM 1470 O O . VAL A 1 186 ? -22.070 -11.721 38.559 1.00 91.81 186 VAL A O 1
ATOM 1473 N N . PHE A 1 187 ? -22.168 -10.579 36.623 1.00 93.75 187 PHE A N 1
ATOM 1474 C CA . PHE A 1 187 ? -20.815 -10.042 36.703 1.00 93.75 187 PHE A CA 1
ATOM 1475 C C . PHE A 1 187 ? -20.613 -9.152 37.943 1.00 93.75 187 PHE A C 1
ATOM 1477 O O . PHE A 1 187 ? -19.701 -9.416 38.731 1.00 93.75 187 PHE A O 1
ATOM 1484 N N . LYS A 1 188 ? -21.483 -8.158 38.181 1.00 93.19 188 LYS A N 1
ATOM 1485 C CA . LYS A 1 188 ? -21.410 -7.281 39.366 1.00 93.19 188 LYS A CA 1
ATOM 1486 C C . LYS A 1 188 ? -21.532 -8.063 40.671 1.00 93.19 188 LYS A C 1
ATOM 1488 O O . LYS A 1 188 ? -20.788 -7.792 41.611 1.00 93.19 188 LYS A O 1
ATOM 1493 N N . SER A 1 189 ? -22.437 -9.043 40.729 1.00 90.94 189 SER A N 1
ATOM 1494 C CA . SER A 1 189 ? -22.635 -9.886 41.913 1.00 90.94 189 SER A CA 1
ATOM 1495 C C . SER A 1 189 ? -21.370 -10.672 42.268 1.00 90.94 189 SER A C 1
ATOM 1497 O O . SER A 1 189 ? -20.893 -10.604 43.401 1.00 90.94 189 SER A O 1
ATOM 1499 N N . ARG A 1 190 ? -20.750 -11.338 41.285 1.00 90.75 190 ARG A N 1
ATOM 1500 C CA . ARG A 1 190 ? -19.484 -12.065 41.490 1.00 90.75 190 ARG A CA 1
ATOM 1501 C C . ARG A 1 190 ? -18.337 -11.136 41.891 1.00 90.75 190 ARG A C 1
ATOM 1503 O O . ARG A 1 190 ? -17.508 -11.508 42.726 1.00 90.75 190 ARG A O 1
ATOM 1510 N N . LEU A 1 191 ? -18.299 -9.928 41.326 1.00 91.31 191 LEU A N 1
ATOM 1511 C CA . LEU A 1 191 ? -17.290 -8.926 41.661 1.00 91.31 191 LEU A CA 1
ATOM 1512 C C . LEU A 1 191 ? -17.451 -8.438 43.114 1.00 91.31 191 LEU A C 1
ATOM 1514 O O . LEU A 1 191 ? -16.458 -8.401 43.838 1.00 91.31 191 LEU A O 1
ATOM 1518 N N . ARG A 1 192 ? -18.684 -8.185 43.588 1.00 90.31 192 ARG A N 1
ATOM 1519 C CA . ARG A 1 192 ? -18.964 -7.885 45.011 1.00 90.31 192 ARG A CA 1
ATOM 1520 C C . ARG A 1 192 ? -18.515 -9.010 45.932 1.00 90.31 192 ARG A C 1
ATOM 1522 O O . ARG A 1 192 ? -17.757 -8.774 46.857 1.00 90.31 192 ARG A O 1
ATOM 1529 N N . GLN A 1 193 ? -18.900 -10.250 45.648 1.00 87.88 193 GLN A N 1
ATOM 1530 C CA . GLN A 1 193 ? -18.550 -11.392 46.506 1.00 87.88 193 GLN A CA 1
ATOM 1531 C C . GLN A 1 193 ? -17.034 -11.601 46.666 1.00 87.88 193 GLN A C 1
ATOM 1533 O O . GLN A 1 193 ? -16.577 -12.158 47.672 1.00 87.88 193 GLN A O 1
ATOM 1538 N N . THR A 1 194 ? -16.263 -11.180 45.662 1.00 88.31 194 THR A N 1
ATOM 1539 C CA . THR A 1 194 ? -14.807 -11.340 45.632 1.00 88.31 194 THR A CA 1
ATOM 1540 C C . THR A 1 194 ? -14.079 -10.160 46.268 1.00 88.31 194 THR A C 1
ATOM 1542 O O . THR A 1 194 ? -13.126 -10.380 47.014 1.00 88.31 194 THR A O 1
ATOM 1545 N N . PHE A 1 195 ? -14.496 -8.930 45.958 1.00 87.44 195 PHE A N 1
ATOM 1546 C CA . PHE A 1 195 ? -13.754 -7.715 46.302 1.00 87.44 195 PHE A CA 1
ATOM 1547 C C . PHE A 1 195 ? -14.428 -6.837 47.361 1.00 87.44 195 PHE A C 1
ATOM 1549 O O . PHE A 1 195 ? -13.797 -5.906 47.850 1.00 87.44 195 PHE A O 1
ATOM 1556 N N . GLU A 1 196 ? -15.679 -7.104 47.738 1.00 79.94 196 GLU A N 1
ATOM 1557 C CA . GLU A 1 196 ? -16.282 -6.447 48.895 1.00 79.94 196 GLU A CA 1
ATOM 1558 C C . GLU A 1 196 ? -15.710 -7.083 50.175 1.00 79.94 196 GLU A C 1
ATOM 1560 O O . GLU A 1 196 ? -15.682 -8.318 50.297 1.00 79.94 196 GLU A O 1
ATOM 1565 N N . PRO A 1 197 ? -15.234 -6.274 51.138 1.00 65.06 197 PRO A N 1
ATOM 1566 C CA . PRO A 1 197 ? -14.853 -6.793 52.439 1.00 65.06 197 PRO A CA 1
ATOM 1567 C C . PRO A 1 197 ? -16.063 -7.515 53.047 1.00 65.06 197 PRO A C 1
ATOM 1569 O O . PRO A 1 197 ? -17.182 -7.004 52.941 1.00 65.06 197 PRO A O 1
ATOM 1572 N N . PRO A 1 198 ? -15.888 -8.682 53.694 1.00 56.66 198 PRO A N 1
ATOM 1573 C CA . PRO A 1 198 ? -16.969 -9.288 54.455 1.00 56.66 198 PRO A CA 1
ATOM 1574 C C . PRO A 1 198 ? -17.497 -8.234 55.425 1.00 56.66 198 PRO A C 1
ATOM 1576 O O . PRO A 1 198 ? -16.719 -7.695 56.214 1.00 56.66 198 PRO A O 1
ATOM 1579 N N . ARG A 1 199 ? -18.789 -7.901 55.345 1.00 47.09 199 ARG A N 1
ATOM 1580 C CA . ARG A 1 199 ? -19.428 -7.067 56.361 1.00 47.09 199 ARG A CA 1
ATOM 1581 C C . ARG A 1 199 ? -19.297 -7.822 57.677 1.00 47.09 199 ARG A C 1
ATOM 1583 O O . ARG A 1 199 ? -20.011 -8.790 57.915 1.00 47.09 199 ARG A O 1
ATOM 1590 N N . ALA A 1 200 ? -18.304 -7.433 58.468 1.00 42.19 200 ALA A N 1
ATOM 1591 C CA . ALA A 1 200 ? -18.105 -7.922 59.812 1.00 42.19 200 ALA A CA 1
ATOM 1592 C C . ALA A 1 200 ? -19.271 -7.399 60.648 1.00 42.19 200 ALA A C 1
ATOM 1594 O O . ALA A 1 200 ? -19.248 -6.294 61.183 1.00 42.19 200 ALA A O 1
ATOM 1595 N N . GLU A 1 201 ? -20.329 -8.192 60.716 1.00 36.91 201 GLU A N 1
ATOM 1596 C CA . GLU A 1 201 ? -21.258 -8.144 61.827 1.00 36.91 201 GLU A CA 1
ATOM 1597 C C . GLU A 1 201 ? -20.484 -8.636 63.061 1.00 36.91 201 GLU A C 1
ATOM 1599 O O . GLU A 1 201 ? -20.394 -9.839 63.270 1.00 36.91 201 GLU A O 1
ATOM 1604 N N . PHE A 1 202 ? -19.807 -7.728 63.779 1.00 37.84 202 PHE A N 1
ATOM 1605 C CA . PHE A 1 202 ? -19.741 -7.627 65.251 1.00 37.84 202 PHE A CA 1
ATOM 1606 C C . PHE A 1 202 ? -18.576 -6.742 65.748 1.00 37.84 202 PHE A C 1
ATOM 1608 O O . PHE A 1 202 ? -17.454 -6.792 65.252 1.00 37.84 202 PHE A O 1
ATOM 1615 N N . ASN A 1 203 ? -18.923 -5.950 66.761 1.00 36.22 203 ASN A N 1
ATOM 1616 C CA . ASN A 1 203 ? -18.199 -4.945 67.545 1.00 36.22 203 ASN A CA 1
ATOM 1617 C C . ASN A 1 203 ? -16.725 -5.205 67.941 1.00 36.22 203 ASN A C 1
ATOM 1619 O O . ASN A 1 203 ? -16.329 -6.323 68.250 1.00 36.22 203 ASN A O 1
ATOM 1623 N N . ASP A 1 204 ? -15.998 -4.083 68.060 1.00 40.88 204 ASP A N 1
ATOM 1624 C CA . ASP A 1 204 ? -14.910 -3.760 69.002 1.00 40.88 204 ASP A CA 1
ATOM 1625 C C . ASP A 1 204 ? -13.772 -4.771 69.245 1.00 40.88 204 ASP A C 1
ATOM 1627 O O . ASP A 1 204 ? -13.876 -5.678 70.067 1.00 40.88 204 ASP A O 1
ATOM 1631 N N . THR A 1 205 ? -12.599 -4.507 68.655 1.00 33.78 205 THR A N 1
ATOM 1632 C CA . THR A 1 205 ? -11.305 -4.280 69.360 1.00 33.78 205 THR A CA 1
ATOM 1633 C C . THR A 1 205 ? -10.162 -4.040 68.354 1.00 33.78 205 THR A C 1
ATOM 1635 O O . THR A 1 205 ? -10.249 -4.494 67.211 1.00 33.78 205 THR A O 1
ATOM 1638 N N . PRO A 1 206 ? -9.086 -3.305 68.720 1.00 51.94 206 PRO A N 1
ATOM 1639 C CA . PRO A 1 206 ? -8.067 -2.883 67.767 1.00 51.94 206 PRO A CA 1
ATOM 1640 C C . PRO A 1 206 ? -6.817 -3.790 67.750 1.00 51.94 206 PRO A C 1
ATOM 1642 O O . PRO A 1 206 ? -6.395 -4.328 68.768 1.00 51.94 206 PRO A O 1
ATOM 1645 N N . VAL A 1 207 ? -6.166 -3.790 66.578 1.00 39.06 207 VAL A N 1
ATOM 1646 C CA . VAL A 1 207 ? -4.771 -4.172 66.2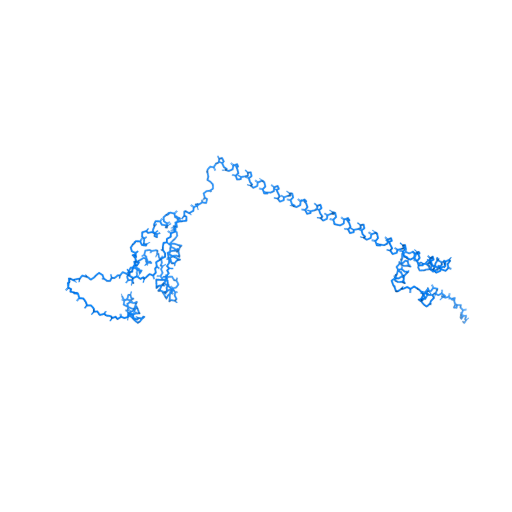61 1.00 39.06 207 VAL A CA 1
ATOM 1647 C C . VAL A 1 207 ? -4.456 -5.644 65.913 1.00 39.06 207 VAL A C 1
ATOM 1649 O O . VAL A 1 207 ? -4.390 -6.532 66.750 1.00 39.06 207 VAL A O 1
ATOM 1652 N N . ALA A 1 208 ? -4.068 -5.771 64.635 1.00 39.25 208 ALA A N 1
ATOM 1653 C CA . ALA A 1 208 ? -3.062 -6.642 64.018 1.00 39.25 208 ALA A CA 1
ATOM 1654 C C . ALA A 1 208 ? -3.270 -8.163 63.971 1.00 39.25 208 ALA A C 1
ATOM 1656 O O . ALA A 1 208 ? -3.000 -8.874 64.927 1.00 39.25 208 ALA A O 1
ATOM 1657 N N . CYS A 1 209 ? -3.437 -8.653 62.738 1.00 33.41 209 CYS A N 1
ATOM 1658 C CA . CYS A 1 209 ? -2.550 -9.680 62.193 1.00 33.41 209 CYS A CA 1
ATOM 1659 C C . CYS A 1 209 ? -2.262 -9.390 60.712 1.00 33.41 209 CYS A C 1
ATOM 1661 O O . CYS A 1 209 ? -3.147 -9.402 59.861 1.00 33.41 209 CYS A O 1
ATOM 1663 N N . ARG A 1 210 ? -0.981 -9.126 60.430 1.00 41.09 210 ARG A N 1
ATOM 1664 C CA . ARG A 1 210 ? -0.348 -9.251 59.113 1.00 41.09 210 ARG A CA 1
ATOM 1665 C C . ARG A 1 210 ? -0.644 -10.635 58.531 1.00 41.09 210 ARG A C 1
ATOM 1667 O O . ARG A 1 210 ? -0.555 -11.624 59.250 1.00 41.09 210 ARG A O 1
ATOM 1674 N N . GLY A 1 211 ? -0.850 -10.724 57.223 1.00 30.89 211 GLY A N 1
ATOM 1675 C CA . GLY A 1 211 ? -0.833 -12.015 56.543 1.00 30.89 211 GLY A CA 1
ATOM 1676 C C . GLY A 1 211 ? -1.322 -11.910 55.114 1.00 30.89 211 GLY A C 1
ATOM 1677 O O . GLY A 1 211 ? -2.513 -11.781 54.870 1.00 30.89 211 GLY A O 1
ATOM 1678 N N . VAL A 1 212 ? -0.381 -11.958 54.177 1.00 42.03 212 VAL A N 1
ATOM 1679 C CA . VAL A 1 212 ? -0.603 -12.065 52.735 1.00 42.03 212 VAL A CA 1
ATOM 1680 C C . VAL A 1 212 ? -1.668 -13.133 52.468 1.00 42.03 212 VAL A C 1
ATOM 1682 O O . VAL A 1 212 ? -1.423 -14.319 52.688 1.00 42.03 212 VAL A O 1
ATOM 1685 N N . ILE A 1 213 ? -2.848 -12.733 51.990 1.00 40.81 213 ILE A N 1
ATOM 1686 C CA . ILE A 1 213 ? -3.842 -13.684 51.486 1.00 40.81 213 ILE A CA 1
ATOM 1687 C C . ILE A 1 213 ? -3.303 -14.190 50.148 1.00 40.81 213 ILE A C 1
ATOM 1689 O O . ILE A 1 213 ? -3.508 -13.594 49.092 1.00 40.81 213 ILE A O 1
ATOM 1693 N N . GLY A 1 214 ? -2.5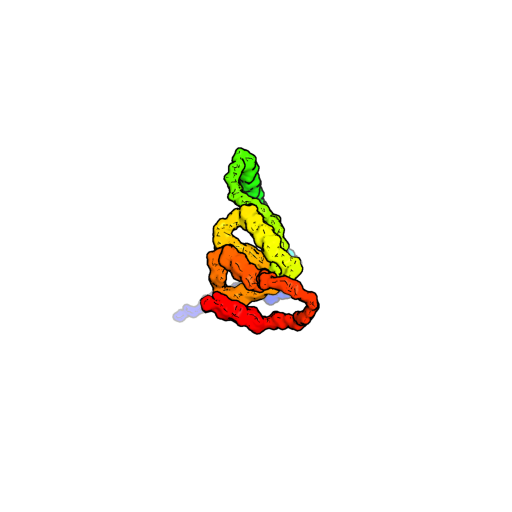03 -15.253 50.218 1.00 36.66 214 GLY A N 1
ATOM 1694 C CA . GLY A 1 214 ? -1.930 -15.903 49.052 1.00 36.66 214 GLY A CA 1
ATOM 1695 C C . GLY A 1 214 ? -3.012 -16.506 48.143 1.00 36.66 214 GLY A C 1
ATOM 1696 O O . GLY A 1 214 ? -4.135 -16.763 48.587 1.00 36.66 214 GLY A O 1
ATOM 1697 N N . PRO A 1 215 ? -2.672 -16.808 46.877 1.00 46.81 215 PRO A N 1
ATOM 1698 C CA . PRO A 1 215 ? -3.608 -17.298 45.855 1.00 46.81 215 PRO A CA 1
ATOM 1699 C C . PRO A 1 215 ? -4.399 -18.563 46.250 1.00 46.81 215 PRO A C 1
ATOM 1701 O O . PRO A 1 215 ? -5.454 -18.832 45.680 1.00 46.81 215 PRO A O 1
ATOM 1704 N N . ARG A 1 216 ? -3.955 -19.311 47.269 1.00 39.41 216 ARG A N 1
ATOM 1705 C CA . ARG A 1 216 ? -4.672 -20.477 47.814 1.00 39.41 216 ARG A CA 1
ATOM 1706 C C . ARG A 1 216 ? -5.988 -20.141 48.526 1.00 39.41 216 ARG A C 1
ATOM 1708 O O . ARG A 1 216 ? -6.915 -20.937 48.451 1.00 39.41 216 ARG A O 1
ATOM 1715 N N . ALA A 1 217 ? -6.108 -18.979 49.167 1.00 46.91 217 ALA A N 1
ATOM 1716 C CA . ALA A 1 217 ? -7.337 -18.608 49.879 1.00 46.91 217 ALA A CA 1
ATOM 1717 C C . ALA A 1 217 ? -8.472 -18.173 48.930 1.00 46.91 217 ALA A C 1
ATOM 1719 O O . ALA A 1 217 ? -9.648 -18.278 49.276 1.00 46.91 217 ALA A O 1
ATOM 1720 N N . LEU A 1 218 ? -8.131 -17.737 47.710 1.00 48.25 218 LEU A N 1
ATOM 1721 C CA . LEU A 1 218 ? -9.107 -17.442 46.658 1.00 48.25 218 LEU A CA 1
ATOM 1722 C C . LEU A 1 218 ? -9.678 -18.724 46.035 1.00 48.25 218 LEU A C 1
ATOM 1724 O O . LEU A 1 218 ? -10.881 -18.782 45.797 1.00 48.25 218 LEU A O 1
ATOM 1728 N N . LEU A 1 219 ? -8.870 -19.778 45.854 1.00 47.34 219 LEU A N 1
ATOM 1729 C CA . LEU A 1 219 ? -9.365 -21.076 45.365 1.00 47.34 219 LEU A CA 1
ATOM 1730 C C . LEU A 1 219 ? -10.359 -21.724 46.343 1.00 47.34 219 LEU A C 1
ATOM 1732 O O . LEU A 1 219 ? -11.382 -22.256 45.924 1.00 47.34 219 LEU A O 1
ATOM 1736 N N . GLU A 1 220 ? -10.098 -21.618 47.645 1.00 42.25 220 GLU A N 1
ATOM 1737 C CA . GLU A 1 220 ? -10.979 -22.115 48.712 1.00 42.25 220 GLU A CA 1
ATOM 1738 C C . GLU A 1 220 ? -12.344 -21.401 48.759 1.00 42.25 220 GLU A C 1
ATOM 1740 O O . GLU A 1 220 ? -13.354 -22.018 49.111 1.00 42.25 220 GLU A O 1
ATOM 1745 N N . ARG A 1 221 ? -12.402 -20.113 48.380 1.00 49.12 221 ARG A N 1
ATOM 1746 C CA . ARG A 1 221 ? -13.667 -19.363 48.241 1.00 49.12 221 ARG A CA 1
ATOM 1747 C C . ARG A 1 221 ? -14.381 -19.669 46.923 1.00 49.12 221 ARG A C 1
ATOM 1749 O O . ARG A 1 221 ? -15.602 -19.781 46.932 1.00 49.12 221 ARG A O 1
ATOM 1756 N N . VAL A 1 222 ? -13.648 -19.883 45.826 1.00 52.22 222 VAL A N 1
ATOM 1757 C CA . VAL A 1 222 ? -14.225 -20.299 44.531 1.00 52.22 222 VAL A CA 1
ATOM 1758 C C . VAL A 1 222 ? -14.854 -21.693 44.625 1.00 52.22 222 VAL A C 1
ATOM 1760 O O . VAL A 1 222 ? -15.963 -21.895 44.137 1.00 52.22 222 VAL A O 1
ATOM 1763 N N . LEU A 1 223 ? -14.207 -22.639 45.313 1.00 47.22 223 LEU A N 1
ATOM 1764 C CA . LEU A 1 223 ? -14.734 -23.997 45.493 1.00 47.22 223 LEU A CA 1
ATOM 1765 C C . LEU A 1 223 ? -15.950 -24.054 46.431 1.00 47.22 223 LEU A C 1
ATOM 1767 O O . LEU A 1 223 ? -16.828 -24.890 46.239 1.00 47.22 223 LEU A O 1
ATOM 1771 N N . ARG A 1 224 ? -16.050 -23.144 47.409 1.00 43.78 224 ARG A N 1
ATOM 1772 C CA . ARG A 1 224 ? -17.228 -23.040 48.288 1.00 43.78 224 ARG A CA 1
ATOM 1773 C C . ARG A 1 224 ? -18.457 -22.426 47.616 1.00 43.78 224 ARG A C 1
ATOM 1775 O O . ARG A 1 224 ? -19.555 -22.646 48.105 1.00 43.78 224 ARG A O 1
ATOM 1782 N N . SER A 1 225 ? -18.286 -21.704 46.509 1.00 40.03 225 SER A N 1
ATOM 1783 C CA . SER A 1 225 ? -19.389 -21.082 45.762 1.00 40.03 225 SER A CA 1
ATOM 1784 C C . SER A 1 225 ? -20.037 -22.006 44.716 1.00 40.03 225 SER A C 1
ATOM 1786 O O . SER A 1 225 ? -20.952 -21.567 44.026 1.00 40.03 225 SER A O 1
ATOM 1788 N N . GLN A 1 226 ? -19.559 -23.249 44.569 1.00 46.16 226 GLN A N 1
ATOM 1789 C CA . GLN A 1 226 ? -20.067 -24.254 43.617 1.00 46.16 226 GLN A CA 1
ATOM 1790 C C . GLN A 1 226 ? -20.812 -25.414 44.317 1.00 46.16 226 GLN A C 1
ATOM 1792 O O . GLN A 1 226 ? -20.910 -26.509 43.763 1.00 46.16 226 GLN A O 1
ATOM 1797 N N . ARG A 1 227 ? -21.310 -25.196 45.542 1.00 37.97 227 ARG A N 1
ATOM 1798 C CA . ARG A 1 227 ? -22.242 -26.090 46.247 1.00 37.97 227 ARG A CA 1
ATOM 1799 C C . ARG A 1 227 ? -23.566 -25.393 46.498 1.00 37.97 227 ARG A C 1
ATOM 1801 O O . ARG A 1 227 ? -23.520 -24.182 46.801 1.00 37.97 227 ARG A O 1
#

Secondary structure (DSSP, 8-state):
---------------GGGGTTS-HHHHHHHHHHHHHH-HHHHHHHHHTS-HHHHHHHHHHHHHHHHHHHHHHHHHHHHHHHHHHHHHHHHHHHHHHHHHHHHHHHTTS-------------PPB--STTS-HHHHHHHHHHHHHHHT---HHHHHHHHHHTB-HHHHHHHHHHHHH-TTS-SSHHHHHHHHHHHHSPP---S------------HHHHHHHHHHTT-

Foldseek 3Di:
DDDDDPPDPPVPQPDVVVVVVDDPLLVVLLVVVCVVPNNVVSVVVCVVDDPVVSVVVSVVSVVVVVVVVVVVVVVVVVVVVVVVVVVVVVVVVVVVVVVVVVVVCVVPDDPDPPPQPPQDQAAAALDPPDDLVVSVVSLVVSCVSRVVPDFVVSVVVNLVSYHHPRVVVVVVQCVVPVPSDVGPVSVSVVSCLQRPDPPPPDDDDDDDDDDPPPPVVVVVSVVVVVD

Organism: NCBI:txid2874970